Protein AF-A0A7Y4SZI8-F1 (afdb_monomer_lite)

Secondary structure (DSSP, 8-state):
-PPP----SSS----GGGT--HHHHHHHPPPPPSSHHHHHHHSEEEEEEEE-TTSPEEEEEEEEE--HHHHHHHHHHHHHHHHHHHHHHHHHT-S-------HHHHHHHHHHHHHHHHHHHHHHHHHHHHHHS-TT--PPPTTS-HHHHHHHHHHHHHHHHHHHHHHHHHHHHHHHHHHHHHHHHHHHTTS--HHHHHHHHHHHHHHHHHHHHHHHHHHHHHHHHHHHHHHHHHTT------

pLDDT: mean 87.02, std 16.38, range [31.78, 98.25]

Sequence (242 aa):
MKNINIISALLFSASLHGQFNVVRLLEQVPPIPETFGTAYVNSKLVTSSETMDDGRIFKRVKSWEPSLDIKKFDDQLEKYNEKIDAKAEQNSFSLHYVPDNSPENKAYLKLMIKTADSLKNIWSVYTKRLLQVCPDFMPLSEEYGCDEIKASGLRLNGYAMEKNKILEGARKELKPLFDLVQRYFNKLYLIEDPMTNNQVLNEIGVPLQILREWYSEVSIVNSHMVETGISLNNAFCMMNEK

Structure (mmCIF, N/CA/C/O backbone):
data_AF-A0A7Y4SZI8-F1
#
_entry.id   AF-A0A7Y4SZI8-F1
#
loop_
_atom_site.group_PDB
_atom_site.id
_atom_site.type_symbol
_atom_site.label_atom_id
_atom_site.label_alt_id
_atom_site.label_comp_id
_atom_site.label_asym_id
_atom_site.label_entity_id
_atom_site.label_seq_id
_atom_site.pdbx_PDB_ins_code
_atom_site.Cartn_x
_atom_site.Cartn_y
_atom_site.Cartn_z
_atom_site.occupancy
_atom_site.B_iso_or_equiv
_atom_site.auth_seq_id
_atom_site.auth_comp_id
_atom_site.auth_asym_id
_atom_site.auth_atom_id
_atom_site.pdbx_PDB_model_num
ATOM 1 N N . MET A 1 1 ? -52.171 21.993 -2.405 1.00 36.62 1 MET A N 1
ATOM 2 C CA . MET A 1 1 ? -51.386 21.464 -1.269 1.00 36.62 1 MET A CA 1
ATOM 3 C C . MET A 1 1 ? -50.454 20.390 -1.806 1.00 36.62 1 MET A C 1
ATOM 5 O O . MET A 1 1 ? -50.937 19.356 -2.242 1.00 36.62 1 MET A O 1
ATOM 9 N N . LYS A 1 2 ? -49.153 20.688 -1.921 1.00 33.03 2 LYS A N 1
ATOM 10 C CA . LYS A 1 2 ? -48.145 19.745 -2.427 1.00 33.03 2 LYS A CA 1
ATOM 11 C C . LYS A 1 2 ? -47.650 18.894 -1.260 1.00 33.03 2 LYS A C 1
ATOM 13 O O . LYS A 1 2 ? -47.159 19.445 -0.279 1.00 33.03 2 LYS A O 1
ATOM 18 N N . ASN A 1 3 ? -47.823 17.581 -1.385 1.00 35.53 3 ASN A N 1
ATOM 19 C CA . ASN A 1 3 ? -47.305 16.596 -0.447 1.00 35.53 3 ASN A CA 1
ATOM 20 C C . ASN A 1 3 ? -45.778 16.618 -0.451 1.00 35.53 3 ASN A C 1
ATOM 22 O O . ASN A 1 3 ? -45.132 16.679 -1.497 1.00 35.53 3 ASN A O 1
ATOM 26 N N . ILE A 1 4 ? -45.242 16.604 0.759 1.00 41.22 4 ILE A N 1
ATOM 27 C CA . ILE A 1 4 ? -43.828 16.627 1.083 1.00 41.22 4 ILE A CA 1
ATOM 28 C C . ILE A 1 4 ? -43.265 15.226 0.806 1.00 41.22 4 ILE A C 1
ATOM 30 O O . ILE A 1 4 ? -43.661 14.256 1.447 1.00 41.22 4 ILE A O 1
ATOM 34 N N . ASN A 1 5 ? -42.341 15.124 -0.150 1.00 37.22 5 ASN A N 1
ATOM 35 C CA . ASN A 1 5 ? -41.527 13.929 -0.363 1.00 37.22 5 ASN A CA 1
ATOM 36 C C . ASN A 1 5 ? -40.457 13.847 0.740 1.00 37.22 5 ASN A C 1
ATOM 38 O O . ASN A 1 5 ? -39.361 14.374 0.579 1.00 37.22 5 ASN A O 1
ATOM 42 N N . ILE A 1 6 ? -40.777 13.187 1.855 1.00 40.88 6 ILE A N 1
ATOM 43 C CA . ILE A 1 6 ? -39.791 12.647 2.808 1.00 40.88 6 ILE A CA 1
ATOM 44 C C . ILE A 1 6 ? -39.834 11.124 2.673 1.00 40.88 6 ILE A C 1
ATOM 46 O O . ILE A 1 6 ? -40.465 10.421 3.450 1.00 40.88 6 ILE A O 1
ATOM 50 N N . ILE A 1 7 ? -39.217 10.621 1.611 1.00 36.88 7 ILE A N 1
ATOM 51 C CA . ILE A 1 7 ? -38.845 9.215 1.410 1.00 36.88 7 ILE A CA 1
ATOM 52 C C . ILE A 1 7 ? -37.585 9.351 0.541 1.00 36.88 7 ILE A C 1
ATOM 54 O O . ILE A 1 7 ? -37.682 9.802 -0.590 1.00 36.88 7 ILE A O 1
ATOM 58 N N . SER A 1 8 ? -36.350 9.187 1.004 1.00 34.03 8 SER A N 1
ATOM 59 C CA . SER A 1 8 ? -35.795 7.960 1.555 1.00 34.03 8 SER A CA 1
ATOM 60 C C . SER A 1 8 ? -34.361 8.252 2.038 1.00 34.03 8 SER A C 1
ATOM 62 O O . SER A 1 8 ? -33.411 8.145 1.270 1.00 34.03 8 SER A O 1
ATOM 64 N N . ALA A 1 9 ? -34.182 8.657 3.297 1.00 34.19 9 ALA A N 1
ATOM 65 C CA . ALA A 1 9 ? -32.861 8.694 3.950 1.00 34.19 9 ALA A CA 1
ATOM 66 C C . ALA A 1 9 ? -32.602 7.421 4.789 1.00 34.19 9 ALA A C 1
ATOM 68 O O . ALA A 1 9 ? -31.681 7.368 5.592 1.00 34.19 9 ALA A O 1
ATOM 69 N N . LEU A 1 10 ? -33.438 6.389 4.620 1.00 33.78 10 LEU A N 1
ATOM 70 C CA . LEU A 1 10 ? -33.562 5.251 5.540 1.00 33.78 10 LEU A CA 1
ATOM 71 C C . LEU A 1 10 ? -33.106 3.902 4.955 1.00 33.78 10 LEU A C 1
ATOM 73 O O . LEU A 1 10 ? -33.391 2.867 5.546 1.00 33.78 10 LEU A O 1
ATOM 77 N N . LEU A 1 11 ? -32.402 3.874 3.815 1.00 32.56 11 LEU A N 1
ATOM 78 C CA . LEU A 1 11 ? -32.097 2.614 3.111 1.00 32.56 11 LEU A CA 1
ATOM 79 C C . LEU A 1 11 ? -30.622 2.339 2.779 1.00 32.56 11 LEU A C 1
ATOM 81 O O . LEU A 1 11 ? -30.353 1.506 1.923 1.00 32.56 11 LEU A O 1
ATOM 85 N N . PHE A 1 12 ? -29.657 2.940 3.481 1.00 38.00 12 PHE A N 1
ATOM 86 C CA . PHE A 1 12 ? -28.251 2.513 3.374 1.00 38.00 12 PHE A CA 1
ATOM 87 C C . PHE A 1 12 ? -27.494 2.562 4.710 1.00 38.00 12 PHE A C 1
ATOM 89 O O . PHE A 1 12 ? -26.347 2.983 4.782 1.00 38.00 12 PHE A O 1
ATOM 96 N N . SER A 1 13 ? -28.078 2.029 5.784 1.00 37.19 13 SER A N 1
ATOM 97 C CA . SER A 1 13 ? -27.269 1.437 6.858 1.00 37.19 13 SER A CA 1
ATOM 98 C C . SER A 1 13 ? -26.843 0.026 6.434 1.00 37.19 13 SER A C 1
ATOM 100 O O . SER A 1 13 ? -27.176 -0.968 7.075 1.00 37.19 13 SER A O 1
ATOM 102 N N . ALA A 1 14 ? -26.122 -0.084 5.310 1.00 42.47 14 ALA A N 1
ATOM 103 C CA . ALA A 1 14 ? -25.385 -1.306 5.020 1.00 42.47 14 ALA A CA 1
ATOM 104 C C . ALA A 1 14 ? -24.438 -1.509 6.205 1.00 42.47 14 ALA A C 1
ATOM 106 O O . ALA A 1 14 ? -23.530 -0.706 6.421 1.00 42.47 14 ALA A O 1
ATOM 107 N N . SER A 1 15 ? -24.718 -2.512 7.035 1.00 46.62 15 SER A N 1
ATOM 108 C CA . SER A 1 15 ? -23.938 -2.759 8.236 1.00 46.62 15 SER A CA 1
ATOM 109 C C . SER A 1 15 ? -22.473 -2.929 7.831 1.00 46.62 15 SER A C 1
ATOM 111 O O . SER A 1 15 ? -22.115 -3.834 7.073 1.00 46.62 15 SER A O 1
ATOM 113 N N . LEU A 1 16 ? -21.608 -2.035 8.327 1.00 51.72 16 LEU A N 1
ATOM 114 C CA . LEU A 1 16 ? -20.157 -2.092 8.097 1.00 51.72 16 LEU A CA 1
ATOM 115 C C . LEU A 1 16 ? -19.598 -3.490 8.419 1.00 51.72 16 LEU A C 1
ATOM 117 O O . LEU A 1 16 ? -18.663 -3.955 7.776 1.00 51.72 16 LEU A O 1
ATOM 121 N N . HIS A 1 17 ? -20.245 -4.183 9.358 1.00 46.53 17 HIS A N 1
ATOM 122 C CA . HIS A 1 17 ? -19.948 -5.532 9.827 1.00 46.53 17 HIS A CA 1
ATOM 123 C C . HIS A 1 17 ? -19.834 -6.590 8.709 1.00 46.53 17 HIS A C 1
ATOM 125 O O . HIS A 1 17 ? -19.051 -7.525 8.836 1.00 46.53 17 HIS A O 1
ATOM 131 N N . GLY A 1 18 ? -20.577 -6.454 7.601 1.00 49.56 18 GLY A N 1
ATOM 132 C CA . GLY A 1 18 ? -20.496 -7.383 6.463 1.00 49.56 18 GLY A CA 1
ATOM 133 C C . GLY A 1 18 ? -19.484 -6.988 5.380 1.00 49.56 18 GLY A C 1
ATOM 134 O O . GLY A 1 18 ? -19.185 -7.790 4.498 1.00 49.56 18 GLY A O 1
ATOM 135 N N . GLN A 1 19 ? -18.973 -5.753 5.415 1.00 60.81 19 GLN A N 1
ATOM 136 C CA . GLN A 1 19 ? -18.187 -5.163 4.322 1.00 60.81 19 GLN A CA 1
ATOM 137 C C . GLN A 1 19 ? -16.780 -4.719 4.727 1.00 60.81 19 GLN A C 1
ATOM 139 O O . GLN A 1 19 ? -16.002 -4.342 3.854 1.00 60.81 19 GLN A O 1
ATOM 144 N N . PHE A 1 20 ? -16.459 -4.742 6.019 1.00 76.81 20 PHE A N 1
ATOM 145 C CA . PHE A 1 20 ? -15.195 -4.258 6.550 1.00 76.81 20 PHE A CA 1
ATOM 146 C C . PHE A 1 20 ? -14.356 -5.431 7.062 1.00 76.81 20 PHE A C 1
ATOM 148 O O . PHE A 1 20 ? -14.611 -5.979 8.132 1.00 76.81 20 PHE A O 1
ATOM 155 N N . ASN A 1 21 ? -13.368 -5.841 6.267 1.00 89.75 21 ASN A N 1
ATOM 156 C CA . ASN A 1 21 ? -12.446 -6.922 6.612 1.00 89.75 21 ASN A CA 1
ATOM 157 C C . ASN A 1 21 ? -10.994 -6.513 6.316 1.00 89.75 21 ASN A C 1
ATOM 159 O O . ASN A 1 21 ? -10.555 -6.594 5.167 1.00 89.75 21 ASN A O 1
ATOM 163 N N . VAL A 1 22 ? -10.261 -6.066 7.342 1.00 92.94 22 VAL A N 1
ATOM 164 C CA . VAL A 1 22 ? -8.853 -5.632 7.202 1.00 92.94 22 VAL A CA 1
ATOM 165 C C . VAL A 1 22 ? -7.894 -6.798 7.006 1.00 92.94 22 VAL A C 1
ATOM 167 O O . VAL A 1 22 ? -6.843 -6.627 6.399 1.00 92.94 22 VAL A O 1
ATOM 170 N N . VAL A 1 23 ? -8.265 -7.996 7.462 1.00 94.19 23 VAL A N 1
ATOM 171 C CA . VAL A 1 23 ? -7.480 -9.220 7.251 1.00 94.19 23 VAL A CA 1
ATOM 172 C C . VAL A 1 23 ? -7.471 -9.569 5.768 1.00 94.19 23 VAL A C 1
ATOM 174 O O . VAL A 1 23 ? -6.418 -9.807 5.186 1.00 94.19 23 VAL A O 1
ATOM 177 N N . ARG A 1 24 ? -8.646 -9.525 5.133 1.00 92.69 24 ARG A N 1
ATOM 178 C CA . ARG A 1 24 ? -8.776 -9.735 3.691 1.00 92.69 24 ARG A CA 1
ATOM 179 C C . ARG A 1 24 ? -8.021 -8.668 2.902 1.00 92.69 24 ARG A C 1
ATOM 181 O O . ARG A 1 24 ? -7.376 -9.013 1.920 1.00 92.69 24 ARG A O 1
ATOM 188 N N . LEU A 1 25 ? -8.071 -7.402 3.330 1.00 93.31 25 LEU A N 1
ATOM 189 C CA . LEU A 1 25 ? -7.273 -6.353 2.691 1.00 93.31 25 LEU A CA 1
ATOM 190 C C . LEU A 1 25 ? -5.776 -6.653 2.791 1.00 93.31 25 LEU A C 1
ATOM 192 O O . LEU A 1 25 ? -5.098 -6.585 1.775 1.00 93.31 25 LEU A O 1
ATOM 196 N N . LEU A 1 26 ? -5.272 -7.064 3.961 1.00 95.69 26 LEU A N 1
ATOM 197 C CA . LEU A 1 26 ? -3.870 -7.465 4.131 1.00 95.69 26 LEU A CA 1
ATOM 198 C C . LEU A 1 26 ? -3.459 -8.590 3.166 1.00 95.69 26 LEU A C 1
ATOM 200 O O . LEU A 1 26 ? -2.363 -8.564 2.610 1.00 95.69 26 LEU A O 1
ATOM 204 N N . GLU A 1 27 ? -4.335 -9.568 2.939 1.00 92.62 27 GLU A N 1
ATOM 205 C CA . GLU A 1 27 ? -4.090 -10.657 1.985 1.00 92.62 27 GLU A CA 1
ATOM 206 C C . GLU A 1 27 ? -4.078 -10.180 0.526 1.00 92.62 27 GLU A C 1
ATOM 208 O O . GLU A 1 27 ? -3.356 -10.745 -0.297 1.00 92.62 27 GLU A O 1
ATOM 213 N N . GLN A 1 28 ? -4.850 -9.136 0.221 1.00 93.44 28 GLN A N 1
ATOM 214 C CA . GLN A 1 28 ? -5.015 -8.562 -1.114 1.00 93.44 28 GLN A CA 1
ATOM 215 C C . GLN A 1 28 ? -4.000 -7.466 -1.452 1.00 93.44 28 GLN A C 1
ATOM 217 O O . GLN A 1 28 ? -3.966 -7.049 -2.609 1.00 93.44 28 GLN A O 1
ATOM 222 N N . VAL A 1 29 ? -3.171 -7.019 -0.497 1.00 93.12 29 VAL A N 1
ATOM 223 C CA . VAL A 1 29 ? -2.103 -6.047 -0.780 1.00 93.12 29 VAL A CA 1
ATOM 224 C C . VAL A 1 29 ? -1.217 -6.608 -1.899 1.00 93.12 29 VAL A C 1
ATOM 226 O O . VAL A 1 29 ? -0.647 -7.698 -1.718 1.00 93.12 29 VAL A O 1
ATOM 229 N N . PRO A 1 30 ? -1.085 -5.907 -3.038 1.00 94.38 30 PRO A N 1
ATOM 230 C CA . PRO A 1 30 ? -0.286 -6.388 -4.153 1.00 94.38 30 PRO A CA 1
ATOM 231 C C . PRO A 1 30 ? 1.206 -6.391 -3.787 1.00 94.38 30 PRO A C 1
ATOM 233 O O . PRO A 1 30 ? 1.665 -5.511 -3.053 1.00 94.38 30 PRO A O 1
ATOM 236 N N . PRO A 1 31 ? 1.986 -7.366 -4.281 1.00 94.81 31 PRO A N 1
ATOM 237 C CA . PRO A 1 31 ? 3.436 -7.314 -4.167 1.00 94.81 31 PRO A CA 1
ATOM 238 C C . PRO A 1 31 ? 4.006 -6.230 -5.089 1.00 94.81 31 PRO A C 1
ATOM 240 O O . PRO A 1 31 ? 3.389 -5.837 -6.082 1.00 94.81 31 PRO A O 1
ATOM 243 N N . ILE A 1 32 ? 5.229 -5.794 -4.796 1.00 95.62 32 ILE A N 1
ATOM 244 C CA . ILE A 1 32 ? 6.010 -4.986 -5.734 1.00 95.62 32 ILE A CA 1
ATOM 245 C C . ILE A 1 32 ? 6.341 -5.870 -6.950 1.00 95.62 32 ILE A C 1
ATOM 247 O O . ILE A 1 32 ? 6.723 -7.027 -6.748 1.00 95.62 32 ILE A O 1
ATOM 251 N N . PRO A 1 33 ? 6.225 -5.384 -8.199 1.00 94.75 33 PRO A N 1
ATOM 252 C CA . PRO A 1 33 ? 6.665 -6.150 -9.362 1.00 94.75 33 PRO A CA 1
ATOM 253 C C . PRO A 1 33 ? 8.131 -6.585 -9.232 1.00 94.75 33 PRO A C 1
ATOM 255 O O . PRO A 1 33 ? 8.977 -5.821 -8.780 1.00 94.75 33 PRO A O 1
ATOM 258 N N . GLU A 1 34 ? 8.453 -7.814 -9.640 1.00 91.81 34 GLU A N 1
ATOM 259 C CA . GLU A 1 34 ? 9.821 -8.345 -9.509 1.00 91.81 34 GLU A CA 1
ATOM 260 C C . GLU A 1 34 ? 10.812 -7.689 -10.477 1.00 91.81 34 GLU A C 1
ATOM 262 O O . GLU A 1 34 ? 12.014 -7.650 -10.212 1.00 91.81 34 GLU A O 1
ATOM 267 N N . THR A 1 35 ? 10.316 -7.177 -11.610 1.00 94.88 35 THR A N 1
ATOM 268 C CA . THR A 1 35 ? 11.153 -6.516 -12.610 1.00 94.88 35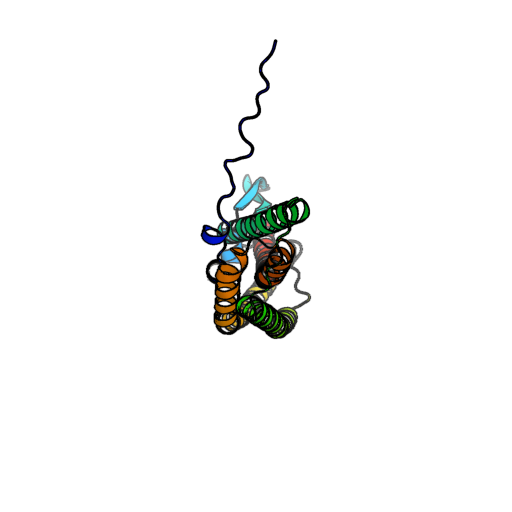 THR A CA 1
ATOM 269 C C . THR A 1 35 ? 10.514 -5.252 -13.170 1.00 94.88 35 THR A C 1
ATOM 271 O O . THR A 1 35 ? 9.290 -5.177 -13.320 1.00 94.88 35 THR A O 1
ATOM 274 N N . PHE A 1 36 ? 11.350 -4.293 -13.579 1.00 93.44 36 PHE A N 1
ATOM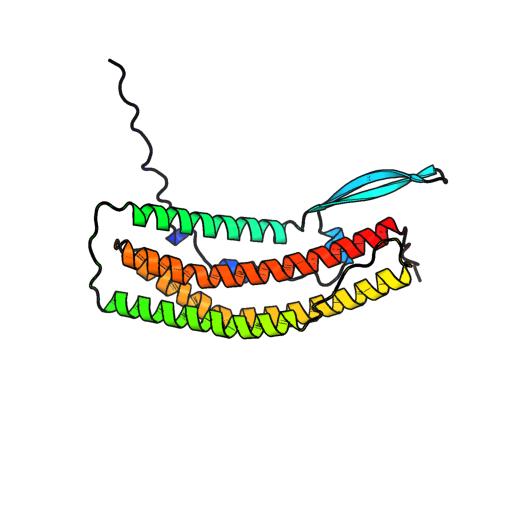 275 C CA . PHE A 1 36 ? 10.898 -3.107 -14.312 1.00 93.44 36 PHE A CA 1
ATOM 276 C C . PHE A 1 36 ? 10.166 -3.456 -15.617 1.00 93.44 36 PHE A C 1
ATOM 278 O O . PHE A 1 36 ? 9.219 -2.772 -15.990 1.00 93.44 36 PHE A O 1
ATOM 285 N N . GLY A 1 37 ? 10.545 -4.555 -16.282 1.00 93.25 37 GLY A N 1
ATOM 286 C CA . GLY A 1 37 ? 9.851 -5.048 -17.474 1.00 93.25 37 GLY A CA 1
ATOM 287 C C . GLY A 1 37 ? 8.430 -5.517 -17.158 1.00 93.25 37 GLY A C 1
ATOM 288 O O . GLY A 1 37 ? 7.486 -5.135 -17.846 1.00 93.25 37 GLY A O 1
ATOM 289 N N . THR A 1 38 ? 8.261 -6.278 -16.074 1.00 94.00 38 THR A N 1
ATOM 290 C CA . THR A 1 38 ? 6.943 -6.711 -15.587 1.00 94.00 38 THR A CA 1
ATOM 291 C C . THR A 1 38 ? 6.068 -5.515 -15.218 1.00 94.00 38 THR A C 1
ATOM 293 O O . THR A 1 38 ? 4.904 -5.468 -15.609 1.00 94.00 38 THR A O 1
ATOM 296 N N . ALA A 1 39 ? 6.620 -4.532 -14.499 1.00 94.62 39 ALA A N 1
ATOM 297 C CA . ALA A 1 39 ? 5.897 -3.316 -14.132 1.00 94.62 39 ALA A CA 1
ATOM 298 C C . ALA A 1 39 ? 5.439 -2.535 -15.373 1.00 94.62 39 ALA A C 1
ATOM 300 O O . ALA A 1 39 ? 4.265 -2.188 -15.488 1.00 94.62 39 ALA A O 1
ATOM 301 N N . TYR A 1 40 ? 6.348 -2.325 -16.331 1.00 94.50 40 TYR A N 1
ATOM 302 C CA . TYR A 1 40 ? 6.073 -1.615 -17.577 1.00 94.50 40 TYR A CA 1
ATOM 303 C C . TYR A 1 40 ? 4.957 -2.288 -18.387 1.00 94.50 40 TYR A C 1
ATOM 305 O O . TYR A 1 40 ? 3.992 -1.626 -18.764 1.00 94.50 40 TYR A O 1
ATOM 313 N N . VAL A 1 41 ? 5.035 -3.607 -18.596 1.00 92.69 41 VAL A N 1
ATOM 314 C CA . VAL A 1 41 ? 4.045 -4.368 -19.384 1.00 92.69 41 VAL A CA 1
ATOM 315 C C . VAL A 1 41 ? 2.673 -4.411 -18.711 1.00 92.69 41 VAL A C 1
ATOM 317 O O . VAL A 1 41 ? 1.653 -4.368 -19.396 1.00 92.69 41 VAL A O 1
ATOM 320 N N . ASN A 1 42 ? 2.633 -4.485 -17.380 1.00 93.75 42 ASN A N 1
ATOM 321 C CA . ASN A 1 42 ? 1.378 -4.542 -16.628 1.00 93.75 42 ASN A CA 1
ATOM 322 C C . ASN A 1 42 ? 0.732 -3.166 -16.422 1.00 93.75 42 ASN A C 1
ATOM 324 O O . ASN A 1 42 ? -0.424 -3.091 -15.996 1.00 93.75 42 ASN A O 1
ATOM 328 N N . SER A 1 43 ? 1.468 -2.087 -16.681 1.00 94.44 43 SER A N 1
ATOM 329 C CA . SER A 1 43 ? 0.940 -0.728 -16.628 1.00 94.44 43 SER A CA 1
ATOM 330 C C . SER A 1 43 ? 0.107 -0.410 -17.870 1.00 94.44 43 SER A C 1
ATOM 332 O O . SER A 1 43 ? 0.325 -0.936 -18.964 1.00 94.44 43 SER A O 1
ATOM 334 N N . LYS A 1 44 ? -0.872 0.480 -17.718 1.00 94.88 44 LYS A N 1
ATOM 335 C CA . LYS A 1 44 ? -1.642 0.981 -18.858 1.00 94.88 44 LYS A CA 1
ATOM 336 C C . LYS A 1 44 ? -0.919 2.195 -19.432 1.00 94.88 44 LYS A C 1
ATOM 338 O O . LYS A 1 44 ? -0.986 3.280 -18.862 1.00 94.88 44 LYS A O 1
ATOM 343 N N . LEU A 1 45 ? -0.252 2.012 -20.567 1.00 93.56 45 LEU A N 1
ATOM 344 C CA . LEU A 1 45 ? 0.528 3.058 -21.230 1.00 93.56 45 LEU A CA 1
ATOM 345 C C . LEU A 1 45 ? -0.329 3.883 -22.197 1.00 93.56 45 LEU A C 1
ATOM 347 O O . LEU A 1 45 ? -1.009 3.339 -23.070 1.00 93.56 45 LEU A O 1
ATOM 351 N N . VAL A 1 46 ? -0.245 5.208 -22.093 1.00 93.69 46 VAL A N 1
ATOM 352 C CA . VAL A 1 46 ? -0.798 6.148 -23.075 1.00 93.69 46 VAL A CA 1
ATOM 353 C C . VAL A 1 46 ? 0.330 6.574 -24.006 1.00 93.69 46 VAL A C 1
ATOM 355 O O . VAL A 1 46 ? 1.340 7.124 -23.566 1.00 93.69 46 VAL A O 1
ATOM 358 N N . THR A 1 47 ? 0.169 6.312 -25.303 1.00 92.44 47 THR A N 1
ATOM 359 C CA . THR A 1 47 ? 1.222 6.535 -26.305 1.00 92.44 47 THR A CA 1
ATOM 360 C C . THR A 1 47 ? 0.788 7.504 -27.397 1.00 92.44 47 THR A C 1
ATOM 362 O O . THR A 1 47 ? -0.389 7.586 -27.746 1.00 92.44 47 THR A O 1
ATOM 365 N N . SER A 1 48 ? 1.757 8.221 -27.962 1.00 92.25 48 SER A N 1
ATOM 366 C CA . SER A 1 48 ? 1.601 9.022 -29.177 1.00 92.25 48 SER A CA 1
ATOM 367 C C . SER A 1 48 ? 2.507 8.478 -30.275 1.00 92.25 48 SER A C 1
ATOM 369 O O . SER A 1 48 ? 3.647 8.103 -29.996 1.00 92.25 48 SER A O 1
ATOM 371 N N . SER A 1 49 ? 2.020 8.469 -31.514 1.00 91.94 49 SER A N 1
ATOM 372 C CA . SER A 1 49 ? 2.828 8.056 -32.665 1.00 91.94 49 SER A CA 1
ATOM 373 C C . SER A 1 49 ? 3.744 9.191 -33.120 1.00 91.94 49 SER A C 1
ATOM 375 O O . SER A 1 49 ? 3.310 10.337 -33.209 1.00 91.94 49 SER A O 1
ATOM 377 N N . GLU A 1 50 ? 4.991 8.854 -33.417 1.00 88.69 50 GLU A N 1
ATOM 378 C CA . GLU A 1 50 ? 6.028 9.734 -33.947 1.00 88.69 50 GLU A CA 1
ATOM 379 C C . GLU A 1 50 ? 6.653 9.042 -35.165 1.00 88.69 50 GLU A C 1
ATOM 381 O O . GLU A 1 50 ? 6.959 7.851 -35.104 1.00 88.69 50 GLU A O 1
ATOM 386 N N . THR A 1 51 ? 6.790 9.749 -36.287 1.00 89.00 51 THR A N 1
ATOM 387 C CA . THR A 1 51 ? 7.445 9.204 -37.484 1.00 89.00 51 THR A CA 1
ATOM 388 C C . THR A 1 51 ? 8.931 9.512 -37.400 1.00 89.00 51 THR A C 1
ATOM 390 O O . THR A 1 51 ? 9.311 10.679 -37.353 1.00 89.00 51 THR A O 1
ATOM 393 N N . MET A 1 52 ? 9.750 8.468 -37.373 1.00 85.06 52 MET A N 1
ATOM 394 C CA . MET A 1 52 ? 11.206 8.563 -37.354 1.00 85.06 52 MET A CA 1
ATOM 395 C C . MET A 1 52 ? 11.744 8.957 -38.736 1.00 85.06 52 MET A C 1
ATOM 397 O O . MET A 1 52 ? 11.073 8.758 -39.751 1.00 85.06 52 MET A O 1
ATOM 401 N N . ASP A 1 53 ? 12.987 9.438 -38.787 1.00 85.25 53 ASP A N 1
ATOM 402 C CA . ASP A 1 53 ? 13.655 9.860 -40.031 1.00 85.25 53 ASP A CA 1
ATOM 403 C C . ASP A 1 53 ? 13.763 8.741 -41.086 1.00 85.25 53 ASP A C 1
ATOM 405 O O . ASP A 1 53 ? 13.844 9.007 -42.283 1.00 85.25 53 ASP A O 1
ATOM 409 N N . ASP A 1 54 ? 13.724 7.476 -40.658 1.00 85.50 54 ASP A N 1
ATOM 410 C CA . ASP A 1 54 ? 13.740 6.289 -41.522 1.00 85.50 54 ASP A CA 1
ATOM 411 C C . ASP A 1 54 ? 12.340 5.810 -41.959 1.00 85.50 54 ASP A C 1
ATOM 413 O O . ASP A 1 54 ? 12.194 4.745 -42.563 1.00 85.50 54 ASP A O 1
ATOM 417 N N . GLY A 1 55 ? 11.298 6.588 -41.653 1.00 85.12 55 GLY A N 1
ATOM 418 C CA . GLY A 1 55 ? 9.908 6.300 -41.992 1.00 85.12 55 GLY A CA 1
ATOM 419 C C . GLY A 1 55 ? 9.204 5.319 -41.050 1.00 85.12 55 GLY A C 1
ATOM 420 O O . GLY A 1 55 ? 8.017 5.045 -41.248 1.00 85.12 55 GLY A O 1
ATOM 421 N N . ARG A 1 56 ? 9.875 4.789 -40.015 1.00 86.44 56 ARG A N 1
ATOM 422 C CA . ARG A 1 56 ? 9.226 3.927 -39.013 1.00 86.44 56 ARG A CA 1
ATOM 423 C C . ARG A 1 56 ? 8.340 4.744 -38.077 1.00 86.44 56 ARG A C 1
ATOM 425 O O . ARG A 1 56 ? 8.681 5.853 -37.678 1.00 86.44 56 ARG A O 1
ATOM 432 N N . ILE A 1 57 ? 7.211 4.162 -37.673 1.00 86.88 57 ILE A N 1
ATOM 433 C CA . ILE A 1 57 ? 6.333 4.748 -36.654 1.00 86.88 57 ILE A CA 1
ATOM 434 C C . ILE A 1 57 ? 6.780 4.248 -35.282 1.00 86.88 57 ILE A C 1
ATOM 436 O O . ILE A 1 57 ? 6.682 3.057 -34.981 1.00 86.88 57 ILE A O 1
ATOM 440 N N . PHE A 1 58 ? 7.227 5.166 -34.436 1.00 88.62 58 PHE A N 1
ATOM 441 C CA . PHE A 1 58 ? 7.554 4.923 -33.042 1.00 88.62 58 PHE A CA 1
ATOM 442 C C . PHE A 1 58 ? 6.397 5.337 -32.128 1.00 88.62 58 PHE A C 1
ATOM 444 O O . PHE A 1 58 ? 5.740 6.354 -32.348 1.00 88.62 58 PHE A O 1
ATOM 451 N N . LYS A 1 59 ? 6.137 4.551 -31.079 1.00 89.56 59 LYS A N 1
ATOM 452 C CA . LYS A 1 59 ? 5.144 4.882 -30.050 1.00 89.56 59 LYS A CA 1
ATOM 453 C C . LYS A 1 59 ? 5.854 5.397 -28.807 1.00 89.56 59 LYS A C 1
ATOM 455 O O . LYS A 1 59 ? 6.320 4.617 -27.978 1.00 89.56 59 LYS A O 1
ATOM 460 N N . ARG A 1 60 ? 5.888 6.719 -28.660 1.00 88.62 60 ARG A N 1
ATOM 461 C CA . ARG A 1 60 ? 6.423 7.369 -27.463 1.00 88.62 60 ARG A CA 1
ATOM 462 C C . ARG A 1 60 ? 5.394 7.315 -26.342 1.00 88.62 60 ARG A C 1
ATOM 464 O O . ARG A 1 60 ? 4.235 7.679 -26.554 1.00 88.62 60 ARG A O 1
ATOM 471 N N . VAL A 1 61 ? 5.810 6.893 -25.152 1.00 91.88 61 VAL A N 1
ATOM 472 C CA . VAL A 1 61 ? 4.946 6.927 -23.965 1.00 91.88 61 VAL A CA 1
ATOM 473 C C . VAL A 1 61 ? 4.828 8.370 -23.473 1.00 91.88 61 VAL A C 1
ATOM 475 O O . VAL A 1 61 ? 5.830 9.072 -23.358 1.00 91.88 61 VAL A O 1
ATOM 478 N N . LYS A 1 62 ? 3.597 8.825 -23.220 1.00 90.56 62 LYS A N 1
ATOM 479 C CA . LYS A 1 62 ? 3.284 10.179 -22.726 1.00 90.56 62 LYS A CA 1
ATOM 480 C C . LYS A 1 62 ? 2.840 10.185 -21.273 1.00 90.56 62 LYS A C 1
ATOM 482 O O . LYS A 1 62 ? 3.154 11.116 -20.543 1.00 90.56 62 LYS A O 1
ATOM 487 N N . SER A 1 63 ? 2.114 9.155 -20.867 1.00 92.81 63 SER A N 1
ATOM 488 C CA . SER A 1 63 ? 1.713 8.928 -19.485 1.00 92.81 63 SER A CA 1
ATOM 489 C C . SER A 1 63 ? 1.405 7.450 -19.278 1.00 92.81 63 SER A C 1
ATOM 491 O O . SER A 1 63 ? 1.352 6.668 -20.234 1.00 92.81 63 SER A O 1
ATOM 493 N N . TRP A 1 64 ? 1.215 7.061 -18.025 1.00 95.25 64 TRP A N 1
ATOM 494 C CA . TRP A 1 64 ? 0.867 5.700 -17.652 1.00 95.25 64 TRP A CA 1
ATOM 495 C C . TRP A 1 64 ? -0.076 5.705 -16.446 1.00 95.25 64 TRP A C 1
ATOM 497 O O . TRP A 1 64 ? -0.130 6.672 -15.688 1.00 95.25 64 TRP A O 1
ATOM 507 N N . GLU A 1 65 ? -0.835 4.625 -16.286 1.00 93.12 65 GLU A N 1
ATOM 508 C CA . GLU A 1 65 ? -1.579 4.319 -15.062 1.00 93.12 65 GLU A CA 1
ATOM 509 C C . GLU A 1 65 ? -1.032 3.017 -14.452 1.00 93.12 65 GLU A C 1
ATOM 511 O O . GLU A 1 65 ? -0.614 2.124 -15.207 1.00 93.12 65 GLU A O 1
ATOM 516 N N . PRO A 1 66 ? -1.036 2.876 -13.111 1.00 91.19 66 PRO A N 1
ATOM 517 C CA . PRO A 1 66 ? -0.584 1.659 -12.447 1.00 91.19 66 PRO A CA 1
ATOM 518 C C . PRO A 1 66 ? -1.381 0.434 -12.892 1.00 91.19 66 PRO A C 1
ATOM 520 O O . PRO A 1 66 ? -2.474 0.535 -13.459 1.00 91.19 66 PRO A O 1
ATOM 523 N N . SER A 1 67 ? -0.820 -0.745 -12.619 1.00 90.50 67 SER A N 1
ATOM 524 C CA . SER A 1 67 ? -1.492 -2.005 -12.919 1.00 90.50 67 SER A CA 1
ATOM 525 C C . SER A 1 67 ? -2.855 -2.079 -12.225 1.00 90.50 67 SER A C 1
ATOM 527 O O . SER A 1 67 ? -3.091 -1.469 -11.176 1.00 90.50 67 SER A O 1
ATOM 529 N N . LEU A 1 68 ? -3.767 -2.850 -12.819 1.00 89.94 68 LEU A N 1
ATOM 530 C CA . LEU A 1 68 ? -5.143 -2.959 -12.339 1.00 89.94 68 LEU A CA 1
ATOM 531 C C . LEU A 1 68 ? -5.221 -3.384 -10.866 1.00 89.94 68 LEU A C 1
ATOM 533 O O . LEU A 1 68 ? -6.112 -2.928 -10.158 1.00 89.94 68 LEU A O 1
ATOM 537 N N . ASP A 1 69 ? -4.307 -4.236 -10.408 1.00 92.00 69 ASP A N 1
ATOM 538 C CA . ASP A 1 69 ? -4.306 -4.737 -9.033 1.00 92.00 69 ASP A CA 1
ATOM 539 C C . ASP A 1 69 ? -3.863 -3.665 -8.030 1.00 92.00 69 ASP A C 1
ATOM 541 O O . ASP A 1 69 ? -4.500 -3.512 -6.990 1.00 92.00 69 ASP A O 1
ATOM 545 N N . ILE A 1 70 ? -2.846 -2.866 -8.376 1.00 93.62 70 ILE A N 1
ATOM 546 C CA . ILE A 1 70 ? -2.404 -1.713 -7.575 1.00 93.62 70 ILE A CA 1
ATOM 547 C C . ILE A 1 70 ? -3.536 -0.686 -7.476 1.00 93.62 70 ILE A C 1
ATOM 549 O O . ILE A 1 70 ? -3.895 -0.274 -6.375 1.00 93.62 70 ILE A O 1
ATOM 553 N N . LYS A 1 71 ? -4.167 -0.351 -8.608 1.00 93.25 71 LYS A N 1
ATOM 554 C CA . LYS A 1 71 ? -5.294 0.591 -8.655 1.00 93.25 71 LYS A CA 1
ATOM 555 C C . LYS A 1 71 ? -6.504 0.100 -7.855 1.00 93.25 71 LYS A C 1
ATOM 557 O O . LYS A 1 71 ? -7.062 0.837 -7.056 1.00 93.25 71 LYS A O 1
ATOM 562 N N . LYS A 1 72 ? -6.894 -1.168 -8.026 1.00 93.44 72 LYS A N 1
ATOM 563 C CA . LYS A 1 72 ? -8.015 -1.766 -7.280 1.00 93.44 72 LYS A CA 1
ATOM 564 C C . LYS A 1 72 ? -7.777 -1.767 -5.776 1.00 93.44 72 LYS A C 1
ATOM 566 O O . LYS A 1 72 ? -8.744 -1.656 -5.027 1.00 93.44 72 LYS A O 1
ATOM 571 N N . PHE A 1 73 ? -6.536 -1.975 -5.343 1.00 94.88 73 PHE A N 1
ATOM 572 C CA . PHE A 1 73 ? -6.203 -1.960 -3.927 1.00 94.88 73 PHE A CA 1
ATOM 573 C C . PHE A 1 73 ? -6.351 -0.553 -3.333 1.00 94.88 73 PHE A C 1
ATOM 575 O O . PHE A 1 73 ? -6.947 -0.409 -2.267 1.00 94.88 73 PHE A O 1
ATOM 582 N N . ASP A 1 74 ? -5.907 0.476 -4.057 1.00 94.12 74 ASP A N 1
ATOM 583 C CA . ASP A 1 74 ? -6.103 1.881 -3.677 1.00 94.12 74 ASP A CA 1
ATOM 584 C C . ASP A 1 74 ? -7.593 2.231 -3.546 1.00 94.12 74 ASP A C 1
ATOM 586 O O . ASP A 1 74 ? -8.056 2.631 -2.477 1.00 94.12 74 ASP A O 1
ATOM 590 N N . ASP A 1 75 ? -8.383 1.906 -4.578 1.00 93.44 75 ASP A N 1
ATOM 591 C CA . ASP A 1 75 ? -9.837 2.113 -4.586 1.00 93.44 75 ASP A CA 1
ATOM 592 C C . ASP A 1 75 ? -10.529 1.412 -3.396 1.00 93.44 75 ASP A C 1
ATOM 594 O O . ASP A 1 75 ? -11.572 1.852 -2.903 1.00 93.44 75 ASP A O 1
ATOM 598 N N . GLN A 1 76 ? -10.010 0.260 -2.955 1.00 92.75 76 GLN A N 1
ATOM 599 C CA . GLN A 1 76 ? -10.532 -0.455 -1.790 1.00 92.75 76 GLN A CA 1
ATOM 600 C C . GLN A 1 76 ? -10.175 0.249 -0.480 1.00 92.75 76 GLN A C 1
ATOM 602 O O . GLN A 1 76 ? -11.038 0.342 0.397 1.00 92.75 76 GLN A O 1
ATOM 607 N N . LEU A 1 77 ? -8.944 0.750 -0.344 1.00 93.31 77 LEU A N 1
ATOM 608 C CA . LEU A 1 77 ? -8.525 1.522 0.822 1.00 93.31 77 LEU A CA 1
ATOM 609 C C . LEU A 1 77 ? -9.334 2.813 0.952 1.00 93.31 77 LEU A C 1
ATOM 611 O O . LEU A 1 77 ? -9.807 3.113 2.049 1.00 93.31 77 LEU A O 1
ATOM 615 N N . GLU A 1 78 ? -9.537 3.559 -0.134 1.00 92.50 78 GLU A N 1
ATOM 616 C CA . GLU A 1 78 ? -10.365 4.773 -0.124 1.00 92.50 78 GLU A CA 1
ATOM 617 C C . GLU A 1 78 ? -11.789 4.470 0.344 1.00 92.50 78 GLU A C 1
ATOM 619 O O . GLU A 1 78 ? -12.243 5.047 1.332 1.00 92.50 78 GLU A O 1
ATOM 624 N N . LYS A 1 79 ? -12.442 3.458 -0.242 1.00 91.50 79 LYS A N 1
ATOM 625 C CA . LYS A 1 79 ? -13.797 3.037 0.162 1.00 91.50 79 LYS A CA 1
ATOM 626 C C . LYS A 1 79 ? -13.906 2.649 1.633 1.00 91.50 79 LYS A C 1
ATOM 628 O O . LYS A 1 79 ? -14.977 2.778 2.224 1.00 91.50 79 LYS A O 1
ATOM 633 N N . TYR A 1 80 ? -12.852 2.089 2.223 1.00 90.75 80 TYR A N 1
ATOM 634 C CA . TYR A 1 80 ? -12.853 1.743 3.645 1.00 90.75 80 TYR A CA 1
ATOM 635 C C . TYR A 1 80 ? -12.740 2.991 4.526 1.00 90.75 80 TYR A C 1
ATOM 637 O O . TYR A 1 80 ? -13.447 3.070 5.530 1.00 90.75 80 TYR A O 1
ATOM 645 N N . ASN A 1 81 ? -11.914 3.966 4.138 1.00 89.69 81 ASN A N 1
ATOM 646 C CA . ASN A 1 81 ? -11.786 5.232 4.863 1.00 89.69 81 ASN A CA 1
ATOM 647 C C . ASN A 1 81 ? -13.075 6.058 4.776 1.00 89.69 81 ASN A C 1
ATOM 649 O O . ASN A 1 81 ? -13.603 6.448 5.811 1.00 89.69 81 ASN A O 1
ATOM 653 N N . GLU A 1 82 ? -13.671 6.187 3.587 1.00 90.69 82 GLU A N 1
ATOM 654 C CA . GLU A 1 82 ? -14.961 6.871 3.399 1.00 90.69 82 GLU A CA 1
ATOM 655 C C . GLU A 1 82 ? -16.064 6.293 4.299 1.00 90.69 82 GLU A C 1
ATOM 657 O O . GLU A 1 82 ? -16.873 7.022 4.871 1.00 90.69 82 GLU A O 1
ATOM 662 N N . LYS A 1 83 ? -16.098 4.964 4.461 1.00 88.12 83 LYS A N 1
ATOM 663 C CA . LYS A 1 83 ? -17.060 4.290 5.346 1.00 88.12 83 LYS A CA 1
ATOM 664 C C . LYS A 1 83 ? -16.816 4.581 6.822 1.00 88.12 83 LYS A C 1
ATOM 666 O O . LYS A 1 83 ? -17.786 4.682 7.575 1.00 88.12 83 LYS A O 1
ATOM 671 N N . ILE A 1 84 ? -15.554 4.660 7.242 1.00 88.88 84 ILE A N 1
ATOM 672 C CA . ILE A 1 84 ? -15.200 5.037 8.615 1.00 88.88 84 ILE A CA 1
ATOM 673 C C . ILE A 1 84 ? -15.626 6.478 8.871 1.00 88.88 84 ILE A C 1
ATOM 675 O O . ILE A 1 84 ? -16.327 6.719 9.853 1.00 88.88 84 ILE A O 1
ATOM 679 N N . ASP A 1 85 ? -15.283 7.393 7.968 1.00 88.75 85 ASP A N 1
ATOM 680 C CA . ASP A 1 85 ? -15.587 8.818 8.096 1.00 88.75 85 ASP A CA 1
ATOM 681 C C . ASP A 1 85 ? -17.098 9.057 8.137 1.00 88.75 85 ASP A C 1
ATOM 683 O O . ASP A 1 85 ? -17.605 9.674 9.075 1.00 88.75 85 ASP A O 1
ATOM 687 N N . ALA A 1 86 ? -17.848 8.457 7.206 1.00 87.94 86 ALA A N 1
ATOM 688 C CA . ALA A 1 86 ? -19.306 8.545 7.186 1.00 87.94 86 ALA A CA 1
ATOM 689 C C . ALA A 1 86 ? -19.938 8.006 8.478 1.00 87.94 86 ALA A C 1
ATOM 691 O O . ALA A 1 86 ? -20.936 8.540 8.968 1.00 87.94 86 ALA A O 1
ATOM 692 N N . LYS A 1 87 ? -19.373 6.943 9.066 1.00 86.38 87 LYS A N 1
ATOM 693 C CA . LYS A 1 87 ? -19.887 6.402 10.326 1.00 86.38 87 LYS A CA 1
ATOM 694 C C . LYS A 1 87 ? -19.516 7.272 11.528 1.00 86.38 87 LYS A C 1
ATOM 696 O O . LYS A 1 87 ? -20.351 7.452 12.414 1.00 86.38 87 LYS A O 1
ATOM 701 N N . ALA A 1 88 ? -18.298 7.802 11.572 1.00 87.19 88 ALA A N 1
ATOM 702 C CA . ALA A 1 88 ? -17.866 8.724 12.617 1.00 87.19 88 ALA A CA 1
ATOM 703 C C . ALA A 1 88 ? -18.713 10.008 12.608 1.00 87.19 88 ALA A C 1
ATOM 705 O O . ALA A 1 88 ? -19.117 10.503 13.666 1.00 87.19 88 ALA A O 1
ATOM 706 N N . GLU A 1 89 ? -19.066 10.494 11.418 1.00 87.25 89 GLU A N 1
ATOM 707 C CA . GLU A 1 89 ? -19.996 11.604 11.231 1.00 87.25 89 GLU A CA 1
ATOM 708 C C . GLU A 1 89 ? -21.389 11.263 11.786 1.00 87.25 89 GLU A C 1
ATOM 710 O O . GLU A 1 89 ? -21.913 11.996 12.625 1.00 87.25 89 GLU A O 1
ATOM 715 N N . GLN A 1 90 ? -21.955 10.103 11.430 1.00 85.62 90 GLN A N 1
ATOM 716 C CA . GLN A 1 90 ? -23.244 9.644 11.973 1.00 85.62 90 GLN A CA 1
ATOM 717 C C . GLN A 1 90 ? -23.257 9.571 13.505 1.00 85.62 90 GLN A C 1
ATOM 719 O O . GLN A 1 90 ? -24.232 9.982 14.134 1.00 85.62 90 GLN A O 1
ATOM 724 N N . ASN A 1 91 ? -22.183 9.065 14.116 1.00 84.00 91 ASN A N 1
ATOM 725 C CA . ASN A 1 91 ? -22.064 9.000 15.573 1.00 84.00 91 ASN A CA 1
ATOM 726 C C . ASN A 1 91 ? -22.032 10.406 16.200 1.00 84.00 91 ASN A C 1
ATOM 728 O O . ASN A 1 91 ? -22.610 10.617 17.264 1.00 84.00 91 ASN A O 1
ATOM 732 N N . SER A 1 92 ? -21.398 11.372 15.530 1.00 78.94 92 SER A N 1
ATOM 733 C CA . SER A 1 92 ? -21.264 12.756 16.011 1.00 78.94 92 SER A CA 1
ATOM 734 C C . SER A 1 92 ? -22.594 13.518 16.041 1.00 78.94 92 SER A C 1
ATOM 736 O O . SER A 1 92 ? -22.755 14.436 16.842 1.00 78.94 92 SER A O 1
ATOM 738 N N . PHE A 1 93 ? -23.565 13.113 15.218 1.00 75.25 93 PHE A N 1
ATOM 739 C CA . PHE A 1 93 ? -24.912 13.691 15.176 1.00 75.25 93 PHE A CA 1
ATOM 740 C C . PHE A 1 93 ? -25.971 12.845 15.900 1.00 75.25 93 PHE A C 1
ATOM 742 O O . PHE A 1 93 ? -27.168 13.112 15.766 1.00 75.25 93 PHE A O 1
ATOM 749 N N . SER A 1 94 ? -25.569 11.828 16.672 1.00 73.88 94 SER A N 1
ATOM 750 C CA . SER A 1 94 ? -26.529 10.998 17.403 1.00 73.88 94 SER A CA 1
ATOM 751 C C . SER A 1 94 ? -27.229 11.799 18.506 1.00 73.88 94 SER A C 1
ATOM 753 O O . SER A 1 94 ? -26.616 12.207 19.491 1.00 73.88 94 SER A O 1
ATOM 755 N N . LEU A 1 95 ? -28.544 11.985 18.359 1.00 62.94 95 LEU A N 1
ATOM 756 C CA . LEU A 1 95 ? -29.411 12.640 19.350 1.00 62.94 95 LEU A CA 1
ATOM 757 C C . LEU A 1 95 ? -29.759 11.726 20.540 1.00 62.94 95 LEU A C 1
ATOM 759 O O . LEU A 1 95 ? -30.308 12.192 21.540 1.00 62.94 95 LEU A O 1
ATOM 763 N N . HIS A 1 96 ? -29.443 10.431 20.446 1.00 63.22 96 HIS A N 1
ATOM 764 C CA . HIS A 1 96 ? -29.683 9.439 21.489 1.00 63.22 96 HIS A CA 1
ATOM 765 C C . HIS A 1 96 ? -28.346 8.890 21.985 1.00 63.22 96 HIS A C 1
ATOM 767 O O . HIS A 1 96 ? -27.697 8.083 21.322 1.00 63.22 96 HIS A O 1
ATOM 773 N N . TYR A 1 97 ? -27.929 9.362 23.159 1.00 71.00 97 TYR A N 1
ATOM 774 C CA . TYR A 1 97 ? -26.746 8.870 23.853 1.00 71.00 97 TYR A CA 1
ATOM 775 C C . TYR A 1 97 ? -27.170 7.928 24.977 1.00 71.00 97 TYR A C 1
ATOM 777 O O . TYR A 1 97 ? -27.752 8.360 25.975 1.00 71.00 97 TYR A O 1
ATOM 785 N N . VAL A 1 98 ? -26.867 6.641 24.812 1.00 76.06 98 VAL A N 1
ATOM 786 C CA . VAL A 1 98 ? -26.976 5.639 25.872 1.00 76.06 98 VAL A CA 1
ATOM 787 C C . VAL A 1 98 ? -25.566 5.096 26.118 1.00 76.06 98 VAL A C 1
ATOM 789 O O . VAL A 1 98 ? -25.053 4.364 25.275 1.00 76.06 98 VAL A O 1
ATOM 792 N N . PRO A 1 99 ? -24.903 5.478 27.224 1.00 79.81 99 PRO A N 1
ATOM 793 C CA . PRO A 1 99 ? -23.534 5.050 27.485 1.00 79.81 99 PRO A CA 1
ATOM 794 C C . PRO A 1 99 ? -23.469 3.543 27.724 1.00 79.81 99 PRO A C 1
ATOM 796 O O . PRO A 1 99 ? -24.216 3.017 28.558 1.00 79.81 99 PRO A O 1
ATOM 799 N N . ASP A 1 100 ? -22.521 2.862 27.078 1.00 82.50 100 ASP A N 1
ATOM 800 C CA . ASP A 1 100 ? -22.250 1.468 27.404 1.00 82.50 100 ASP A CA 1
ATOM 801 C C . ASP A 1 100 ? -21.377 1.366 28.661 1.00 82.50 100 ASP A C 1
ATOM 803 O O . ASP A 1 100 ? -20.226 1.808 28.731 1.00 82.50 100 ASP A O 1
ATOM 807 N N . ASN A 1 101 ? -21.941 0.749 29.697 1.00 83.62 101 ASN A N 1
ATOM 808 C CA . ASN A 1 101 ? -21.260 0.527 30.965 1.00 83.62 101 ASN A CA 1
ATOM 809 C C . ASN A 1 101 ? -20.829 -0.921 31.188 1.00 83.62 101 ASN A C 1
ATOM 811 O O . ASN A 1 101 ? -20.303 -1.219 32.262 1.00 83.62 101 ASN A O 1
ATOM 815 N N . SER A 1 102 ? -20.983 -1.791 30.185 1.00 91.12 102 SER A N 1
ATOM 816 C CA . SER A 1 102 ? -20.553 -3.185 30.255 1.00 91.12 102 SER A CA 1
ATOM 817 C C . SER A 1 102 ? -19.052 -3.295 30.583 1.00 91.12 102 SER A C 1
ATOM 819 O O . SER A 1 102 ? -18.206 -2.846 29.798 1.00 91.12 102 SER A O 1
ATOM 821 N N . PRO A 1 103 ? -18.675 -3.916 31.722 1.00 91.62 103 PRO A N 1
ATOM 822 C CA . PRO A 1 103 ? -17.271 -4.166 32.052 1.00 91.62 103 PRO A CA 1
ATOM 823 C C . PRO A 1 103 ? -16.571 -5.025 30.994 1.00 91.62 103 PRO A C 1
ATOM 825 O O . PRO A 1 103 ? -15.379 -4.859 30.743 1.00 91.62 103 PRO A O 1
ATOM 828 N N . GLU A 1 104 ? -17.325 -5.921 30.356 1.00 93.56 104 GLU A N 1
ATOM 829 C CA . GLU A 1 104 ? -16.841 -6.816 29.310 1.00 93.56 104 GLU A CA 1
ATOM 830 C C . GLU A 1 104 ? -16.444 -6.032 28.050 1.00 93.56 104 GLU A C 1
ATOM 832 O O . GLU A 1 104 ? -15.330 -6.180 27.548 1.00 93.56 104 GLU A O 1
ATOM 837 N N . ASN A 1 105 ? -17.308 -5.128 27.581 1.00 92.62 105 ASN A N 1
ATOM 838 C CA . ASN A 1 105 ? -17.041 -4.310 26.395 1.00 92.62 105 ASN A CA 1
ATOM 839 C C . ASN A 1 105 ? -15.881 -3.340 26.631 1.00 92.62 105 ASN A C 1
ATOM 841 O O . ASN A 1 105 ? -14.991 -3.221 25.788 1.00 92.62 105 ASN A O 1
ATOM 845 N N . LYS A 1 106 ? -15.806 -2.738 27.825 1.00 92.38 106 LYS A N 1
ATOM 846 C CA . LYS A 1 106 ? -14.653 -1.921 28.237 1.00 92.38 106 LYS A CA 1
ATOM 847 C C . LYS A 1 106 ? -13.348 -2.727 28.232 1.00 92.38 106 LYS A C 1
ATOM 849 O O . LYS A 1 106 ? -12.308 -2.213 27.815 1.00 92.38 106 LYS A O 1
ATOM 854 N N . ALA A 1 107 ? -13.385 -3.994 28.652 1.00 95.00 107 ALA A N 1
ATOM 855 C CA . ALA A 1 107 ? -12.222 -4.876 28.593 1.00 95.00 107 ALA A CA 1
ATOM 856 C C . ALA A 1 107 ? -11.805 -5.190 27.145 1.00 95.00 107 ALA A C 1
ATOM 858 O O . ALA A 1 107 ? -10.615 -5.116 26.832 1.00 95.00 107 ALA A O 1
ATOM 859 N N . TYR A 1 108 ? -12.752 -5.475 26.245 1.00 95.75 108 TYR A N 1
ATOM 860 C CA . TYR A 1 108 ? -12.443 -5.690 24.826 1.00 95.75 108 TYR A CA 1
ATOM 861 C C . TYR A 1 108 ? -11.889 -4.452 24.142 1.00 95.75 108 TYR A C 1
ATOM 863 O O . TYR A 1 108 ? -10.927 -4.571 23.389 1.00 95.75 108 TYR A O 1
ATOM 871 N N . LEU A 1 109 ? -12.439 -3.272 24.424 1.00 95.75 109 LEU A N 1
ATOM 872 C CA . LEU A 1 109 ? -11.917 -2.025 23.880 1.00 95.75 109 LEU A CA 1
ATOM 873 C C . LEU A 1 109 ? -10.462 -1.810 24.316 1.00 95.75 109 LEU A C 1
ATOM 875 O O . LEU A 1 109 ? -9.597 -1.538 23.488 1.00 95.75 109 LEU A O 1
ATOM 879 N N . LYS A 1 110 ? -10.151 -2.040 25.598 1.00 96.94 110 LYS A N 1
ATOM 880 C CA . LYS A 1 110 ? -8.771 -1.976 26.102 1.00 96.94 110 LYS A CA 1
ATOM 881 C C . LYS A 1 110 ? -7.840 -2.971 25.396 1.00 96.94 110 LYS A C 1
ATOM 883 O O . LYS A 1 110 ? -6.683 -2.646 25.127 1.00 96.94 110 LYS A O 1
ATOM 888 N N . LEU A 1 111 ? -8.322 -4.180 25.100 1.00 97.75 111 LEU A N 1
ATOM 889 C CA . LEU A 1 111 ? -7.565 -5.176 24.336 1.00 97.75 111 LEU A CA 1
ATOM 890 C C . LEU A 1 111 ? -7.366 -4.749 22.878 1.00 97.75 111 LEU A C 1
ATOM 892 O O . LEU A 1 111 ? -6.271 -4.936 22.350 1.00 97.75 111 LEU A O 1
ATOM 896 N N . MET A 1 112 ? -8.377 -4.149 22.247 1.00 97.50 112 MET A N 1
ATOM 897 C CA . MET A 1 112 ? -8.289 -3.621 20.887 1.00 97.50 112 MET A CA 1
ATOM 898 C C . MET A 1 112 ? -7.228 -2.522 20.793 1.00 97.50 112 MET A C 1
ATOM 900 O O . MET A 1 112 ? -6.321 -2.660 19.978 1.00 97.50 112 MET A O 1
ATOM 904 N N . ILE A 1 113 ? -7.266 -1.529 21.690 1.00 98.00 113 ILE A N 1
ATOM 905 C CA . ILE A 1 113 ? -6.274 -0.440 21.772 1.00 98.00 11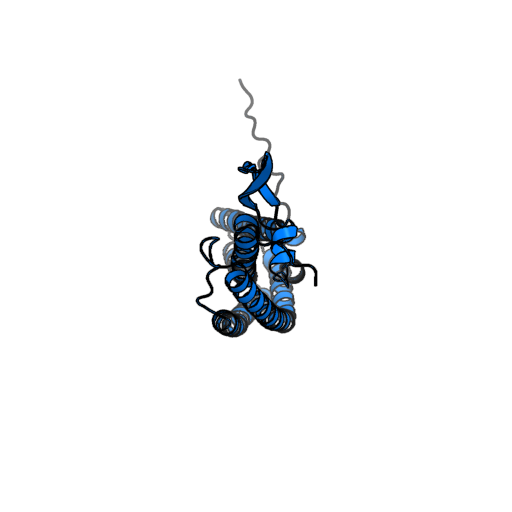3 ILE A CA 1
ATOM 906 C C . ILE A 1 113 ? -4.859 -1.014 21.910 1.00 98.00 113 ILE A C 1
ATOM 908 O O . ILE A 1 113 ? -3.973 -0.725 21.112 1.00 98.00 113 ILE A O 1
ATOM 912 N N . LYS A 1 114 ? -4.647 -1.927 22.869 1.00 98.25 114 LYS A N 1
ATOM 913 C CA . LYS A 1 114 ? -3.333 -2.560 23.075 1.00 98.25 114 LYS A CA 1
ATOM 914 C C . LYS A 1 114 ? -2.846 -3.317 21.830 1.00 98.25 114 LYS A C 1
ATOM 916 O O . LYS A 1 114 ? -1.647 -3.348 21.542 1.00 98.25 114 LYS A O 1
ATOM 921 N N . THR A 1 115 ? -3.763 -3.965 21.114 1.00 98.12 115 THR A N 1
ATOM 922 C CA . THR A 1 115 ? -3.444 -4.716 19.893 1.00 98.12 115 THR A CA 1
ATOM 923 C C . THR A 1 115 ? -3.096 -3.759 18.749 1.00 98.12 115 THR A C 1
ATOM 925 O O . THR A 1 115 ? -2.109 -3.989 18.053 1.00 98.12 115 THR A O 1
ATOM 928 N N . ALA A 1 116 ? -3.834 -2.657 18.598 1.00 97.75 116 ALA A N 1
ATOM 929 C CA . ALA A 1 116 ? -3.554 -1.606 17.624 1.00 97.75 116 ALA A CA 1
ATOM 930 C C . ALA A 1 116 ? -2.203 -0.914 17.887 1.00 97.75 116 ALA A C 1
ATOM 932 O O . ALA A 1 116 ? -1.409 -0.731 16.965 1.00 97.75 116 ALA A O 1
ATOM 933 N N . ASP A 1 117 ? -1.865 -0.627 19.144 1.00 98.00 117 ASP A N 1
ATOM 934 C CA . ASP A 1 117 ? -0.540 -0.104 19.504 1.00 98.00 117 ASP A CA 1
ATOM 935 C C . ASP A 1 117 ? 0.580 -1.101 19.178 1.00 98.00 117 ASP A C 1
ATOM 937 O O . ASP A 1 117 ? 1.642 -0.724 18.679 1.00 98.00 117 ASP A O 1
ATOM 941 N N . SER A 1 118 ? 0.340 -2.397 19.400 1.00 98.12 118 SER A N 1
ATOM 942 C CA . SER A 1 118 ? 1.299 -3.448 19.036 1.00 98.12 118 SER A CA 1
ATOM 943 C C . SER A 1 118 ? 1.517 -3.512 17.519 1.00 98.12 118 SER A C 1
ATOM 945 O O . SER A 1 118 ? 2.662 -3.619 17.080 1.00 98.12 118 SER A O 1
ATOM 947 N N . LEU A 1 119 ? 0.449 -3.372 16.723 1.00 98.25 119 LEU A N 1
ATOM 948 C CA . LEU A 1 119 ? 0.532 -3.269 15.262 1.00 98.25 119 LEU A CA 1
ATOM 949 C C . LEU A 1 119 ? 1.410 -2.093 14.823 1.00 98.25 119 LEU A C 1
ATOM 951 O O . LEU A 1 119 ? 2.323 -2.295 14.025 1.00 98.25 119 LEU A O 1
ATOM 955 N N . LYS A 1 120 ? 1.179 -0.888 15.367 1.00 97.69 120 LYS A N 1
ATOM 956 C CA . LYS A 1 120 ? 1.995 0.304 15.064 1.00 97.69 120 LYS A CA 1
ATOM 957 C C . LYS A 1 120 ? 3.466 0.071 15.381 1.00 97.69 120 LYS A C 1
ATOM 959 O O . LYS A 1 120 ? 4.330 0.379 14.565 1.00 97.69 120 LYS A O 1
ATOM 964 N N . ASN A 1 121 ? 3.751 -0.489 16.555 1.00 97.94 121 ASN A N 1
ATOM 965 C CA . ASN A 1 121 ? 5.120 -0.725 17.000 1.00 97.94 121 ASN A CA 1
ATOM 966 C C . ASN A 1 121 ? 5.851 -1.708 16.082 1.00 97.94 121 ASN A C 1
ATOM 968 O O . ASN A 1 121 ? 6.962 -1.407 15.646 1.00 97.94 121 ASN A O 1
ATOM 972 N N . ILE A 1 122 ? 5.220 -2.834 15.736 1.00 98.00 122 ILE A N 1
ATOM 973 C CA . ILE A 1 122 ? 5.799 -3.814 14.808 1.00 98.00 122 ILE A CA 1
ATOM 974 C C . ILE A 1 122 ? 5.990 -3.182 13.430 1.00 98.00 122 ILE A C 1
ATOM 976 O O . ILE A 1 122 ? 7.094 -3.221 12.888 1.00 98.00 122 ILE A O 1
ATOM 980 N N . TRP A 1 123 ? 4.955 -2.537 12.883 1.00 97.94 123 TRP A N 1
ATOM 981 C CA . TRP A 1 123 ? 5.036 -1.904 11.568 1.00 97.94 123 TRP A CA 1
ATOM 982 C C . TRP A 1 123 ? 6.141 -0.849 11.502 1.00 97.94 123 TRP A C 1
ATOM 984 O O . TRP A 1 123 ? 6.921 -0.859 10.559 1.00 97.94 123 TRP A O 1
ATOM 994 N N . SER A 1 124 ? 6.324 -0.036 12.548 1.00 97.69 124 SER A N 1
ATOM 995 C CA . SER A 1 124 ? 7.391 0.973 12.595 1.00 97.69 124 SER A CA 1
ATOM 996 C C . SER A 1 124 ? 8.800 0.391 12.401 1.00 97.69 124 SER A C 1
ATOM 998 O O . SER A 1 124 ? 9.673 1.049 11.829 1.00 97.69 124 SER A O 1
ATOM 1000 N N . VAL A 1 125 ? 9.037 -0.849 12.847 1.00 97.69 125 VAL A N 1
ATOM 1001 C CA . VAL A 1 125 ? 10.306 -1.559 12.633 1.00 97.69 125 VAL A CA 1
ATOM 1002 C C . VAL A 1 125 ? 10.449 -1.952 11.164 1.00 97.69 125 VAL A C 1
ATOM 1004 O O . VAL A 1 125 ? 11.521 -1.772 10.584 1.00 97.69 125 VAL A O 1
ATOM 1007 N N . TYR A 1 126 ? 9.376 -2.441 10.543 1.00 97.81 126 TYR A N 1
ATOM 1008 C CA . TYR A 1 126 ? 9.356 -2.780 9.121 1.00 97.81 126 TYR A CA 1
ATOM 1009 C C . TYR A 1 126 ? 9.501 -1.547 8.230 1.00 97.81 126 TYR A C 1
ATOM 1011 O O . TYR A 1 126 ? 10.351 -1.566 7.344 1.00 97.81 126 TYR A O 1
ATOM 1019 N N . THR A 1 127 ? 8.793 -0.452 8.508 1.00 96.25 127 THR A N 1
ATOM 1020 C CA . THR A 1 127 ? 8.923 0.816 7.775 1.00 96.25 127 THR A CA 1
ATOM 1021 C C . THR A 1 127 ? 10.364 1.317 7.787 1.00 96.25 127 THR A C 1
ATOM 1023 O O . THR A 1 127 ? 10.920 1.629 6.739 1.00 96.25 127 THR A O 1
ATOM 1026 N N . LYS A 1 128 ? 11.038 1.300 8.946 1.00 96.00 128 LYS A N 1
ATOM 1027 C CA . LYS A 1 128 ? 12.463 1.671 9.031 1.00 96.00 128 LYS A CA 1
ATOM 1028 C C . LYS A 1 128 ? 13.352 0.791 8.154 1.00 96.00 128 LYS A C 1
ATOM 1030 O O . LYS A 1 128 ? 14.260 1.303 7.508 1.00 96.00 128 LYS A O 1
ATOM 1035 N N . ARG A 1 129 ? 13.094 -0.520 8.113 1.00 96.38 129 ARG A N 1
ATOM 1036 C CA . ARG A 1 129 ? 13.835 -1.451 7.247 1.00 96.38 129 ARG A CA 1
ATOM 1037 C C . ARG A 1 129 ? 13.560 -1.185 5.768 1.00 96.38 129 ARG A C 1
ATOM 1039 O O . ARG A 1 129 ? 14.496 -1.214 4.981 1.00 96.38 129 ARG A O 1
ATOM 1046 N N . LEU A 1 130 ? 12.314 -0.895 5.393 1.00 95.88 130 LEU A N 1
ATOM 1047 C CA . LEU A 1 130 ? 11.934 -0.569 4.014 1.00 95.88 130 LEU A CA 1
ATOM 1048 C C . LEU A 1 130 ? 12.606 0.715 3.523 1.00 95.88 130 LEU A C 1
ATOM 1050 O O . LEU A 1 130 ? 13.078 0.738 2.388 1.00 95.88 130 LEU A O 1
ATOM 1054 N N . LEU A 1 131 ? 12.692 1.740 4.376 1.00 92.00 131 LEU A N 1
ATOM 1055 C CA . LEU A 1 131 ? 13.353 3.014 4.070 1.00 92.00 131 LEU A CA 1
ATOM 1056 C C . LEU A 1 131 ? 14.875 2.876 3.910 1.00 92.00 131 LEU A C 1
ATOM 1058 O O . LEU A 1 131 ? 15.496 3.662 3.204 1.00 92.00 131 LEU A O 1
ATOM 1062 N N . GLN A 1 132 ? 15.490 1.869 4.535 1.00 93.56 132 GLN A N 1
ATOM 1063 C CA . GLN A 1 132 ? 16.915 1.574 4.346 1.00 93.56 132 GLN A CA 1
ATOM 1064 C C . GLN A 1 132 ? 17.207 0.914 2.992 1.00 93.56 132 GLN A C 1
ATOM 1066 O O . GLN A 1 132 ? 18.351 0.939 2.533 1.00 93.56 132 GLN A O 1
ATOM 1071 N N . VAL A 1 133 ? 16.197 0.337 2.332 1.00 91.94 133 VAL A N 1
ATOM 1072 C CA . VAL A 1 133 ? 16.355 -0.239 0.994 1.00 91.94 133 VAL A CA 1
ATOM 1073 C C . VAL A 1 133 ? 16.278 0.879 -0.045 1.00 91.94 133 VAL A C 1
ATOM 1075 O O . VAL A 1 133 ? 15.207 1.189 -0.558 1.00 91.94 133 VAL A O 1
ATOM 1078 N N . CYS A 1 134 ? 17.448 1.447 -0.344 1.00 82.94 134 CYS A N 1
ATOM 1079 C CA . CYS A 1 134 ? 17.693 2.470 -1.365 1.00 82.94 134 CYS A CA 1
ATOM 1080 C C . CYS A 1 134 ? 16.774 3.709 -1.261 1.00 82.94 134 CYS A C 1
ATOM 1082 O O . CYS A 1 134 ? 15.870 3.873 -2.081 1.00 82.94 134 CYS A O 1
ATOM 1084 N N . PRO A 1 135 ? 17.011 4.595 -0.274 1.00 79.62 135 PRO A N 1
ATOM 1085 C CA . PRO A 1 135 ? 16.156 5.761 -0.027 1.00 79.62 135 PRO A CA 1
ATOM 1086 C C . PRO A 1 135 ? 16.141 6.783 -1.174 1.00 79.62 135 PRO A C 1
ATOM 1088 O O . PRO A 1 135 ? 15.142 7.469 -1.353 1.00 79.62 135 PRO A O 1
ATOM 1091 N N . ASP A 1 136 ? 17.215 6.850 -1.968 1.00 82.94 136 ASP A N 1
ATOM 1092 C CA . ASP A 1 136 ? 17.439 7.916 -2.954 1.00 82.94 136 ASP A CA 1
ATOM 1093 C C . ASP A 1 136 ? 17.399 7.412 -4.409 1.00 82.94 136 ASP A C 1
ATOM 1095 O O . ASP A 1 136 ? 18.016 8.000 -5.300 1.00 82.94 136 ASP A O 1
ATOM 1099 N N . PHE A 1 137 ? 16.735 6.280 -4.674 1.00 89.31 137 PHE A N 1
ATOM 1100 C CA . PHE A 1 137 ? 16.637 5.786 -6.047 1.00 89.31 137 PHE A CA 1
ATOM 1101 C C . PHE A 1 137 ? 15.793 6.728 -6.905 1.00 89.31 137 PHE A C 1
ATOM 1103 O O . PHE A 1 137 ? 14.627 6.959 -6.600 1.00 89.31 137 PHE A O 1
ATOM 1110 N N . MET A 1 138 ? 16.353 7.158 -8.034 1.00 89.56 138 MET A N 1
ATOM 1111 C CA . MET A 1 138 ? 15.637 7.869 -9.089 1.00 89.56 138 MET A CA 1
ATOM 1112 C C . MET A 1 138 ? 15.885 7.171 -10.434 1.00 89.56 138 MET A C 1
ATOM 1114 O O . MET A 1 138 ? 17.035 6.815 -10.729 1.00 89.56 138 MET A O 1
ATOM 1118 N N . PRO A 1 139 ? 14.846 6.957 -11.259 1.00 88.81 139 PRO A N 1
ATOM 1119 C CA . PRO A 1 139 ? 15.014 6.461 -12.619 1.00 88.81 139 PRO A CA 1
ATOM 1120 C C . PRO A 1 139 ? 15.891 7.395 -13.453 1.00 88.81 139 PRO A C 1
ATOM 1122 O O . PRO A 1 139 ? 15.822 8.616 -13.327 1.00 88.81 139 PRO A O 1
ATOM 1125 N N . LEU A 1 140 ? 16.709 6.811 -14.327 1.00 92.00 140 LEU A N 1
ATOM 1126 C CA . LEU A 1 140 ? 17.473 7.574 -15.311 1.00 92.00 140 LEU A CA 1
ATOM 1127 C C . LEU A 1 140 ? 16.573 7.893 -16.509 1.00 92.00 140 LEU A C 1
ATOM 1129 O O . LEU A 1 140 ? 15.797 7.033 -16.928 1.00 92.00 140 LEU A O 1
ATOM 1133 N N . SER A 1 141 ? 16.674 9.107 -17.050 1.00 89.31 141 SER A N 1
ATOM 1134 C CA . SER A 1 141 ? 15.967 9.524 -18.268 1.00 89.31 141 SER A CA 1
ATOM 1135 C C . SER A 1 141 ? 16.584 8.901 -19.524 1.00 89.31 141 SER A C 1
ATOM 1137 O O . SER A 1 141 ? 17.649 8.284 -19.477 1.00 89.31 141 SER A O 1
ATOM 1139 N N . GLU A 1 142 ? 15.937 9.100 -20.671 1.00 83.31 142 GLU A N 1
ATOM 1140 C CA . GLU A 1 142 ? 16.443 8.702 -21.989 1.00 83.31 142 GLU A CA 1
ATOM 1141 C C . GLU A 1 142 ? 17.730 9.427 -22.432 1.00 83.31 142 GLU A C 1
ATOM 1143 O O . GLU A 1 142 ? 18.309 9.057 -23.449 1.00 83.31 142 GLU A O 1
ATOM 1148 N N . GLU A 1 143 ? 18.182 10.448 -21.694 1.00 88.31 143 GLU A N 1
ATOM 1149 C CA . GLU A 1 143 ? 19.449 11.152 -21.958 1.00 88.31 143 GLU A CA 1
ATOM 1150 C C . GLU A 1 143 ? 20.677 10.297 -21.607 1.00 88.31 143 GLU A C 1
ATOM 1152 O O . GLU A 1 143 ? 21.778 10.549 -22.099 1.00 88.31 143 GLU A O 1
ATOM 1157 N N . TYR A 1 144 ? 20.487 9.281 -20.762 1.00 90.31 144 TYR A N 1
ATOM 1158 C CA . TYR A 1 144 ? 21.521 8.325 -20.377 1.00 90.31 144 TYR A CA 1
ATOM 1159 C C . TYR A 1 144 ? 21.644 7.186 -21.395 1.00 90.31 144 TYR A C 1
ATOM 1161 O O . TYR A 1 144 ? 20.704 6.856 -22.120 1.00 90.31 144 TYR A O 1
ATOM 1169 N N . GLY A 1 145 ? 22.807 6.531 -21.437 1.00 90.06 145 GLY A N 1
ATOM 1170 C CA . GLY A 1 145 ? 23.025 5.402 -22.339 1.00 90.06 145 GLY A CA 1
ATOM 1171 C C . GLY A 1 145 ? 22.167 4.186 -21.973 1.00 90.06 145 GLY A C 1
ATOM 1172 O O . GLY A 1 145 ? 21.926 3.906 -20.797 1.00 90.06 145 GLY A O 1
ATOM 1173 N N . CYS A 1 146 ? 21.758 3.393 -22.970 1.00 91.81 146 CYS A N 1
ATOM 1174 C CA . CYS A 1 146 ? 20.939 2.191 -22.757 1.00 91.81 146 CYS A CA 1
ATOM 1175 C C . CYS A 1 146 ? 21.512 1.219 -21.716 1.00 91.81 146 CYS A C 1
ATOM 1177 O O . CYS A 1 146 ? 20.761 0.653 -20.919 1.00 91.81 146 CYS A O 1
ATOM 1179 N N . ASP A 1 147 ? 22.834 1.042 -21.695 1.00 92.88 147 ASP A N 1
ATOM 1180 C CA . ASP A 1 147 ? 23.504 0.179 -20.720 1.00 92.88 147 ASP A CA 1
ATOM 1181 C C . ASP A 1 147 ? 23.394 0.731 -19.291 1.00 92.88 147 ASP A C 1
ATOM 1183 O O . ASP A 1 147 ? 23.201 -0.037 -18.347 1.00 92.88 147 ASP A O 1
ATOM 1187 N N . GLU A 1 148 ? 23.442 2.054 -19.121 1.00 93.00 148 GLU A N 1
ATOM 1188 C CA . GLU A 1 148 ? 23.322 2.720 -17.821 1.00 93.00 148 GLU A CA 1
ATOM 1189 C C . GLU A 1 148 ? 21.892 2.630 -17.286 1.00 93.00 148 GLU A C 1
ATOM 1191 O O . GLU A 1 148 ? 21.684 2.245 -16.130 1.00 93.00 148 GLU A O 1
ATOM 1196 N N . ILE A 1 149 ? 20.897 2.906 -18.138 1.00 93.00 149 ILE A N 1
ATOM 1197 C CA . ILE A 1 149 ? 19.478 2.779 -17.783 1.00 93.00 149 ILE A CA 1
ATOM 1198 C C . ILE A 1 149 ? 19.173 1.320 -17.411 1.00 93.00 149 ILE A C 1
ATOM 1200 O O . ILE A 1 149 ? 18.574 1.056 -16.365 1.00 93.00 149 ILE A O 1
ATOM 1204 N N . LYS A 1 150 ? 19.649 0.352 -18.210 1.00 93.62 150 LYS A N 1
ATOM 1205 C CA . LYS A 1 150 ? 19.462 -1.082 -17.944 1.00 93.62 150 LYS A CA 1
ATOM 1206 C C . LYS A 1 150 ? 20.136 -1.511 -16.642 1.00 93.62 150 LYS A C 1
ATOM 1208 O O . LYS A 1 150 ? 19.517 -2.220 -15.848 1.00 93.62 150 LYS A O 1
ATOM 1213 N N . ALA A 1 151 ? 21.373 -1.082 -16.392 1.00 93.06 151 ALA A N 1
ATOM 1214 C CA . ALA A 1 151 ? 22.074 -1.371 -15.143 1.00 93.06 151 ALA A CA 1
ATOM 1215 C C . ALA A 1 151 ? 21.337 -0.778 -13.931 1.00 93.06 151 ALA A C 1
ATOM 1217 O O . ALA A 1 151 ? 21.207 -1.446 -12.902 1.00 93.06 151 ALA A O 1
ATOM 1218 N N . SER A 1 152 ? 20.796 0.438 -14.056 1.00 93.31 152 SER A N 1
ATOM 1219 C CA . SER A 1 152 ? 19.977 1.051 -13.007 1.00 93.31 152 SER A CA 1
ATOM 1220 C C . SER A 1 152 ? 18.689 0.263 -12.749 1.00 93.31 152 SER A C 1
ATOM 1222 O O . SER A 1 152 ? 18.382 -0.046 -11.597 1.00 93.31 152 SER A O 1
ATOM 1224 N N . GLY A 1 153 ? 17.997 -0.166 -13.809 1.00 94.31 153 GLY A N 1
ATOM 1225 C CA . GLY A 1 153 ? 16.818 -1.026 -13.708 1.00 94.31 153 GLY A CA 1
ATOM 1226 C C . GLY A 1 153 ? 17.107 -2.372 -13.038 1.00 94.31 153 GLY A C 1
ATOM 1227 O O . GLY A 1 153 ? 16.329 -2.830 -12.206 1.00 94.31 153 GLY A O 1
ATOM 1228 N N . LEU A 1 154 ? 18.255 -2.997 -13.318 1.00 95.06 154 LEU A N 1
ATOM 1229 C CA . LEU A 1 154 ? 18.653 -4.238 -12.641 1.00 95.06 154 LEU A CA 1
ATOM 1230 C C . LEU A 1 154 ? 18.885 -4.040 -11.135 1.00 95.06 154 LEU A C 1
ATOM 1232 O O . LEU A 1 154 ? 18.508 -4.910 -10.349 1.00 95.06 154 LEU A O 1
ATOM 1236 N N . ARG A 1 155 ? 19.441 -2.895 -10.712 1.00 94.19 155 ARG A N 1
ATOM 1237 C CA . ARG A 1 155 ? 19.528 -2.550 -9.280 1.00 94.19 155 ARG A CA 1
ATOM 1238 C C . ARG A 1 155 ? 18.139 -2.393 -8.662 1.00 94.19 155 ARG A C 1
ATOM 1240 O O . ARG A 1 155 ? 17.899 -2.929 -7.584 1.00 94.19 155 ARG A O 1
ATOM 1247 N N . LEU A 1 156 ? 17.223 -1.730 -9.370 1.00 95.31 156 LEU A N 1
ATOM 1248 C CA . LEU A 1 156 ? 15.841 -1.545 -8.927 1.00 95.31 156 LEU A CA 1
ATOM 1249 C C . LEU A 1 156 ? 15.095 -2.874 -8.743 1.00 95.31 156 LEU A C 1
ATOM 1251 O O . LEU A 1 156 ? 14.392 -3.038 -7.749 1.00 95.31 156 LEU A O 1
ATOM 1255 N N . ASN A 1 157 ? 15.303 -3.846 -9.637 1.00 96.56 157 ASN A N 1
ATOM 1256 C CA . ASN A 1 157 ? 14.773 -5.205 -9.467 1.00 96.56 157 ASN A CA 1
ATOM 1257 C C . ASN A 1 157 ? 15.269 -5.827 -8.150 1.00 96.56 157 ASN A C 1
ATOM 1259 O O . ASN A 1 157 ? 14.477 -6.359 -7.374 1.00 96.56 157 ASN A O 1
ATOM 1263 N N . GLY A 1 158 ? 16.569 -5.698 -7.853 1.00 96.25 158 GLY A N 1
ATOM 1264 C CA . GLY A 1 158 ? 17.149 -6.161 -6.589 1.00 96.25 158 GLY A CA 1
ATOM 1265 C C . GLY A 1 158 ? 16.522 -5.493 -5.358 1.00 96.25 158 GLY A C 1
ATOM 1266 O O . GLY A 1 158 ? 16.214 -6.170 -4.377 1.00 96.25 158 GLY A O 1
ATOM 1267 N N . TYR A 1 159 ? 16.262 -4.184 -5.419 1.00 94.88 159 TYR A N 1
ATOM 1268 C CA . TYR A 1 159 ? 15.588 -3.456 -4.337 1.00 94.88 159 TYR A CA 1
ATOM 1269 C C . TYR A 1 159 ? 14.142 -3.908 -4.135 1.00 94.88 159 TYR A C 1
ATOM 1271 O O . TYR A 1 159 ? 13.717 -4.093 -2.994 1.00 94.88 159 TYR A O 1
ATOM 1279 N N . ALA A 1 160 ? 13.394 -4.136 -5.215 1.00 96.56 160 ALA A N 1
ATOM 1280 C CA . ALA A 1 160 ? 12.035 -4.660 -5.129 1.00 96.56 160 ALA A CA 1
ATOM 1281 C C . ALA A 1 160 ? 11.988 -6.062 -4.519 1.00 96.56 160 ALA A C 1
ATOM 1283 O O . ALA A 1 160 ? 11.131 -6.325 -3.677 1.00 96.56 160 ALA A O 1
ATOM 1284 N N . MET A 1 161 ? 12.928 -6.944 -4.875 1.00 96.81 161 MET A N 1
ATOM 1285 C CA . MET A 1 161 ? 13.037 -8.271 -4.262 1.00 96.81 161 MET A CA 1
ATOM 1286 C C . MET A 1 161 ? 13.282 -8.185 -2.748 1.00 96.81 161 MET A C 1
ATOM 1288 O O . MET A 1 161 ? 12.603 -8.862 -1.973 1.00 96.81 161 MET A O 1
ATOM 1292 N N . GLU A 1 162 ? 14.212 -7.331 -2.311 1.00 96.69 162 GLU A N 1
ATOM 1293 C CA . GLU A 1 162 ? 14.515 -7.155 -0.885 1.00 96.69 162 GLU A CA 1
ATOM 1294 C C . GLU A 1 162 ? 13.325 -6.539 -0.130 1.00 96.69 162 GLU A C 1
ATOM 1296 O O . GLU A 1 162 ? 12.934 -7.045 0.926 1.00 96.69 162 GLU A O 1
ATOM 1301 N N . LYS A 1 163 ? 12.676 -5.508 -0.694 1.00 96.62 163 LYS A N 1
ATOM 1302 C CA . LYS A 1 163 ? 11.452 -4.929 -0.118 1.00 96.62 163 LYS A CA 1
ATOM 1303 C C . LYS A 1 163 ? 10.332 -5.971 -0.036 1.00 96.62 163 LYS A C 1
ATOM 1305 O O . LYS A 1 163 ? 9.754 -6.127 1.034 1.00 96.62 163 LYS A O 1
ATOM 1310 N N . ASN A 1 164 ? 10.073 -6.758 -1.083 1.00 97.75 164 ASN A N 1
ATOM 1311 C CA . ASN A 1 164 ? 9.070 -7.832 -1.047 1.00 97.75 164 ASN A CA 1
ATOM 1312 C C . ASN A 1 164 ? 9.354 -8.868 0.049 1.00 97.75 164 ASN A C 1
ATOM 1314 O O . ASN A 1 164 ? 8.432 -9.299 0.738 1.00 97.75 164 ASN A O 1
ATOM 1318 N N . LYS A 1 165 ? 10.620 -9.235 0.273 1.00 97.50 165 LYS A N 1
ATOM 1319 C CA . LYS A 1 165 ? 11.006 -10.140 1.367 1.00 97.50 165 LYS A CA 1
ATOM 1320 C C . LYS A 1 165 ? 10.706 -9.543 2.745 1.00 97.50 165 LYS A C 1
ATOM 1322 O O . LYS A 1 165 ? 10.230 -10.254 3.632 1.00 97.50 165 LYS A O 1
ATOM 1327 N N . ILE A 1 166 ? 10.973 -8.249 2.934 1.00 97.81 166 ILE A N 1
ATOM 1328 C CA . ILE A 1 166 ? 10.646 -7.521 4.169 1.00 97.81 166 ILE A CA 1
ATOM 1329 C C . ILE A 1 166 ? 9.125 -7.481 4.374 1.00 97.81 166 ILE A C 1
ATOM 1331 O O . ILE A 1 166 ? 8.649 -7.811 5.461 1.00 97.81 166 ILE A O 1
ATOM 1335 N N . LEU A 1 167 ? 8.374 -7.135 3.328 1.00 96.94 167 LEU A N 1
ATOM 1336 C CA . LEU A 1 167 ? 6.914 -7.046 3.328 1.00 96.94 167 LEU A CA 1
ATOM 1337 C C . LEU A 1 167 ? 6.249 -8.405 3.598 1.00 96.94 167 LEU A C 1
ATOM 1339 O O . LEU A 1 167 ? 5.321 -8.491 4.395 1.00 96.94 167 LEU A O 1
ATOM 1343 N N . GLU A 1 168 ? 6.757 -9.498 3.030 1.00 97.00 168 GLU A N 1
ATOM 1344 C CA . GLU A 1 168 ? 6.260 -10.848 3.325 1.00 97.00 168 GLU A CA 1
ATOM 1345 C C . GLU A 1 168 ? 6.519 -11.251 4.788 1.00 97.00 168 GLU A C 1
ATOM 1347 O O . GLU A 1 168 ? 5.681 -11.893 5.426 1.00 97.00 168 GLU A O 1
ATOM 1352 N N . GLY A 1 169 ? 7.653 -10.830 5.359 1.00 96.88 169 GLY A N 1
ATOM 1353 C CA . GLY A 1 169 ? 7.911 -10.952 6.797 1.00 96.88 169 GLY A CA 1
ATOM 1354 C C . GLY A 1 169 ? 6.879 -10.189 7.631 1.00 96.88 169 GLY A C 1
ATOM 1355 O O . GLY A 1 169 ? 6.260 -10.769 8.526 1.00 96.88 169 GLY A O 1
ATOM 1356 N N . ALA A 1 170 ? 6.623 -8.927 7.270 1.00 97.06 170 ALA A N 1
ATOM 1357 C CA . ALA A 1 170 ? 5.620 -8.088 7.924 1.00 97.06 170 ALA A CA 1
ATOM 1358 C C . ALA A 1 170 ? 4.225 -8.722 7.860 1.00 97.06 170 ALA A C 1
ATOM 1360 O O . ALA A 1 170 ? 3.524 -8.768 8.869 1.00 97.06 170 ALA A O 1
ATOM 1361 N N . ARG A 1 171 ? 3.836 -9.280 6.703 1.00 96.81 171 ARG A N 1
ATOM 1362 C CA . ARG A 1 171 ? 2.544 -9.958 6.510 1.00 96.81 171 ARG A CA 1
ATOM 1363 C C . ARG A 1 171 ? 2.327 -11.046 7.555 1.00 96.81 171 ARG A C 1
ATOM 1365 O O . ARG A 1 171 ? 1.273 -11.096 8.185 1.00 96.81 171 ARG A O 1
ATOM 1372 N N . LYS A 1 172 ? 3.325 -11.913 7.741 1.00 96.38 172 LYS A N 1
ATOM 1373 C CA . LYS A 1 172 ? 3.253 -13.054 8.666 1.00 96.38 172 LYS A CA 1
ATOM 1374 C C . LYS A 1 172 ? 3.151 -12.609 10.119 1.00 96.38 172 LYS A C 1
ATOM 1376 O O . LYS A 1 172 ? 2.383 -13.195 10.875 1.00 96.38 172 LYS A O 1
ATOM 1381 N N . GLU A 1 173 ? 3.903 -11.581 10.495 1.00 96.88 173 GLU A N 1
ATOM 1382 C CA . GLU A 1 173 ? 3.947 -11.085 11.871 1.00 96.88 173 GLU A CA 1
ATOM 1383 C C . GLU A 1 173 ? 2.706 -10.261 12.245 1.00 96.88 173 GLU A C 1
ATOM 1385 O O . GLU A 1 173 ? 2.182 -10.388 13.350 1.00 96.88 173 GLU A O 1
ATOM 1390 N N . LEU A 1 174 ? 2.189 -9.457 11.313 1.00 97.69 174 LEU A N 1
ATOM 1391 C CA . LEU A 1 174 ? 1.041 -8.580 11.550 1.00 97.69 174 LEU A CA 1
ATOM 1392 C C . LEU A 1 174 ? -0.302 -9.315 11.462 1.00 97.69 174 LEU A C 1
ATOM 1394 O O . LEU A 1 174 ? -1.242 -8.931 12.159 1.00 97.69 174 LEU A O 1
ATOM 1398 N N . LYS A 1 175 ? -0.418 -10.371 10.643 1.00 97.31 175 LYS A N 1
ATOM 1399 C CA . LYS A 1 175 ? -1.698 -11.058 10.386 1.00 97.31 175 LYS A CA 1
ATOM 1400 C C . LYS A 1 175 ? -2.459 -11.481 11.657 1.00 97.31 175 LYS A C 1
ATOM 1402 O O . LYS A 1 175 ? -3.637 -11.137 11.751 1.00 97.31 175 LYS A O 1
ATOM 1407 N N . PRO A 1 176 ? -1.840 -12.123 12.670 1.00 97.50 176 PRO A N 1
ATOM 1408 C CA . PRO A 1 176 ? -2.553 -12.499 13.896 1.00 97.50 176 PRO A CA 1
ATOM 1409 C C . PRO A 1 176 ? -3.113 -11.297 14.669 1.00 97.50 176 PRO A C 1
ATOM 1411 O O . PRO A 1 176 ? -4.142 -11.399 15.336 1.00 97.50 176 PRO A O 1
ATOM 1414 N N . LEU A 1 177 ? -2.446 -10.144 14.59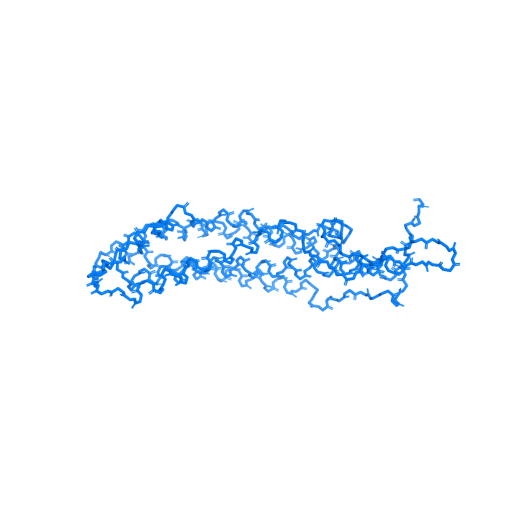0 1.00 97.81 177 LEU A N 1
ATOM 1415 C CA . LEU A 1 177 ? -2.888 -8.919 15.248 1.00 97.81 177 LEU A CA 1
ATOM 1416 C C . LEU A 1 177 ? -3.992 -8.218 14.445 1.00 97.81 177 LEU A C 1
ATOM 1418 O O . LEU A 1 177 ? -4.953 -7.745 15.048 1.00 97.81 177 LEU A O 1
ATOM 1422 N N . PHE A 1 178 ? -3.915 -8.220 13.109 1.00 97.69 178 PHE A N 1
ATOM 1423 C CA . PHE A 1 178 ? -5.028 -7.815 12.237 1.00 97.69 178 PHE A CA 1
ATOM 1424 C C . PHE A 1 178 ? -6.289 -8.636 12.543 1.00 97.69 178 PHE A C 1
ATOM 1426 O O . PHE A 1 178 ? -7.366 -8.064 12.714 1.00 97.69 178 PHE A O 1
ATOM 1433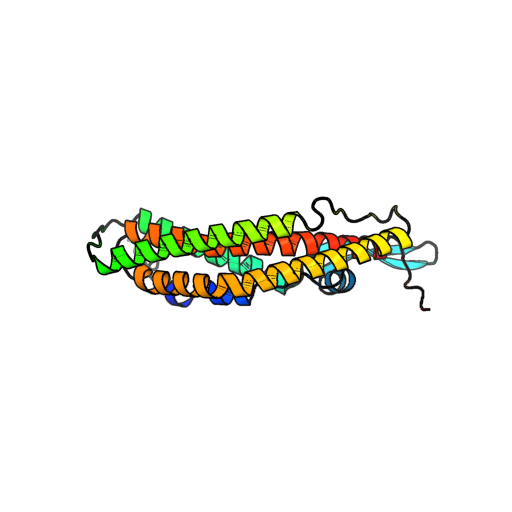 N N . ASP A 1 179 ? -6.148 -9.959 12.689 1.00 96.56 179 ASP A N 1
ATOM 1434 C CA . ASP A 1 179 ? -7.245 -10.859 13.062 1.00 96.56 179 ASP A CA 1
ATOM 1435 C C . ASP A 1 179 ? -7.865 -10.476 14.412 1.00 96.56 179 ASP A C 1
ATOM 1437 O O . ASP A 1 179 ? -9.089 -10.425 14.549 1.00 96.56 179 ASP A O 1
ATOM 1441 N N . LEU A 1 180 ? -7.035 -10.202 15.423 1.00 96.81 180 LEU A N 1
ATOM 1442 C CA . LEU A 1 180 ? -7.506 -9.818 16.755 1.00 96.81 180 LEU A CA 1
ATOM 1443 C C . LEU A 1 180 ? -8.229 -8.469 16.744 1.00 96.81 180 LEU A C 1
ATOM 1445 O O . LEU A 1 180 ? -9.330 -8.377 17.290 1.00 96.81 180 LEU A O 1
ATOM 1449 N N . VAL A 1 181 ? -7.665 -7.450 16.087 1.00 96.62 181 VAL A N 1
ATOM 1450 C CA . VAL A 1 181 ? -8.324 -6.143 15.941 1.00 96.62 181 VAL A CA 1
ATOM 1451 C C . VAL A 1 181 ? -9.662 -6.299 15.219 1.00 96.62 181 VAL A C 1
ATOM 1453 O O . VAL A 1 181 ? -10.665 -5.786 15.706 1.00 96.62 181 VAL A O 1
ATOM 1456 N N . GLN A 1 182 ? -9.723 -7.066 14.124 1.00 94.94 182 GLN A N 1
ATOM 1457 C CA . GLN A 1 182 ? -10.970 -7.320 13.396 1.00 94.94 182 GLN A CA 1
ATOM 1458 C C . GLN A 1 182 ? -12.024 -8.021 14.268 1.00 94.94 182 GLN A C 1
ATOM 1460 O O . GLN A 1 182 ? -13.204 -7.674 14.211 1.00 94.94 182 GLN A O 1
ATOM 1465 N N . ARG A 1 183 ? -11.627 -9.000 15.092 1.00 94.06 183 ARG A N 1
ATOM 1466 C CA . ARG A 1 183 ? -12.550 -9.696 16.007 1.00 94.06 183 ARG A CA 1
ATOM 1467 C C . ARG A 1 183 ? -13.124 -8.753 17.060 1.00 94.06 183 ARG A C 1
ATOM 1469 O O . ARG A 1 183 ? -14.333 -8.783 17.294 1.00 94.06 183 ARG A O 1
ATOM 1476 N N . TYR A 1 184 ? -12.286 -7.921 17.680 1.00 94.75 184 TYR A N 1
ATOM 1477 C CA . TYR A 1 184 ? -12.754 -6.939 18.660 1.00 94.75 184 TYR A CA 1
ATOM 1478 C C . TYR A 1 184 ? -13.611 -5.856 18.008 1.00 94.75 184 TYR A C 1
ATOM 1480 O O . TYR A 1 184 ? -14.666 -5.537 18.547 1.00 94.75 184 TYR A O 1
ATOM 1488 N N . PHE A 1 185 ? -13.226 -5.373 16.823 1.00 94.25 185 PHE A N 1
ATOM 1489 C CA . PHE A 1 185 ? -14.029 -4.447 16.028 1.00 94.25 185 PHE A CA 1
ATOM 1490 C C . PHE A 1 185 ? -15.425 -5.007 15.770 1.00 94.25 185 PHE A C 1
ATOM 1492 O O . PHE A 1 185 ? -16.408 -4.361 16.110 1.00 94.25 185 PHE A O 1
ATOM 1499 N N . ASN A 1 186 ? -15.529 -6.237 15.255 1.00 91.31 186 ASN A N 1
ATOM 1500 C CA . ASN A 1 186 ? -16.821 -6.867 14.993 1.00 91.31 186 ASN A CA 1
ATOM 1501 C C . ASN A 1 186 ? -17.683 -6.913 16.262 1.00 91.31 186 ASN A C 1
ATOM 1503 O O . ASN A 1 186 ? -18.856 -6.554 16.216 1.00 91.31 186 ASN A O 1
ATOM 1507 N N . LYS A 1 187 ? -17.111 -7.298 17.409 1.00 90.25 187 LYS A N 1
ATOM 1508 C CA . LYS A 1 187 ? -17.858 -7.344 18.673 1.00 90.25 187 LYS A CA 1
ATOM 1509 C C . LYS A 1 187 ? -18.322 -5.957 19.132 1.00 90.25 187 LYS A C 1
ATOM 1511 O O . LYS A 1 187 ? -19.476 -5.803 19.515 1.00 90.25 187 LYS A O 1
ATOM 1516 N N . LEU A 1 188 ? -17.427 -4.974 19.114 1.00 90.75 188 LEU A N 1
ATOM 1517 C CA . LEU A 1 188 ? -17.657 -3.663 19.721 1.00 90.75 188 LEU A CA 1
ATOM 1518 C C . LEU A 1 188 ? -18.459 -2.711 18.828 1.00 90.75 188 LEU A C 1
ATOM 1520 O O . LEU A 1 188 ? -19.216 -1.899 19.338 1.00 90.75 188 LEU A O 1
ATOM 1524 N N . TYR A 1 189 ? -18.347 -2.833 17.507 1.00 87.38 189 TYR A N 1
ATOM 1525 C CA . TYR A 1 189 ? -19.029 -1.959 16.546 1.00 87.38 189 TYR A CA 1
ATOM 1526 C C . TYR A 1 189 ? -20.565 -2.099 16.560 1.00 87.38 189 TYR A C 1
ATOM 1528 O O . TYR A 1 189 ? -21.287 -1.267 16.017 1.00 87.38 189 TYR A O 1
ATOM 1536 N N . LEU A 1 190 ? -21.081 -3.177 17.157 1.00 83.94 190 LEU A N 1
ATOM 1537 C CA . LEU A 1 190 ? -22.519 -3.409 17.320 1.00 83.94 190 LEU A CA 1
ATOM 1538 C C . LEU A 1 190 ? -23.123 -2.637 18.504 1.00 83.94 190 LEU A C 1
ATOM 1540 O O . LEU A 1 190 ? -24.337 -2.657 18.680 1.00 83.94 190 LEU A O 1
ATOM 1544 N N . ILE A 1 191 ? -22.296 -1.997 19.334 1.00 83.56 191 ILE A N 1
ATOM 1545 C CA . ILE A 1 191 ? -22.741 -1.263 20.519 1.00 83.56 191 ILE A CA 1
ATOM 1546 C C . ILE A 1 191 ? -23.310 0.086 20.074 1.00 83.56 191 ILE A C 1
ATOM 1548 O O . ILE A 1 191 ? -22.651 0.828 19.359 1.00 83.56 191 ILE A O 1
ATOM 1552 N N . GLU A 1 192 ? -24.510 0.456 20.516 1.00 79.38 192 GLU A N 1
ATOM 1553 C CA . GLU A 1 192 ? -25.155 1.737 20.168 1.00 79.38 192 GLU A CA 1
ATOM 1554 C C . GLU A 1 192 ? -24.684 2.909 21.054 1.00 79.38 192 GLU A C 1
ATOM 1556 O O . GLU A 1 192 ? -25.462 3.776 21.443 1.00 79.38 192 GLU A O 1
ATOM 1561 N N . ASP A 1 193 ? -23.391 2.941 21.376 1.00 86.12 193 ASP A N 1
ATOM 1562 C CA . ASP A 1 193 ? -22.746 4.032 22.107 1.00 86.12 193 ASP A CA 1
ATOM 1563 C C . ASP A 1 193 ? -21.852 4.824 21.137 1.00 86.12 193 ASP A C 1
ATOM 1565 O O . ASP A 1 193 ? -20.807 4.317 20.713 1.00 86.12 193 ASP A O 1
ATOM 1569 N N . PRO A 1 194 ? -22.226 6.066 20.775 1.00 85.62 194 PRO A N 1
ATOM 1570 C CA . PRO A 1 194 ? -21.455 6.899 19.857 1.00 85.62 194 PRO A CA 1
ATOM 1571 C C . PRO A 1 194 ? -19.997 7.128 20.274 1.00 85.62 194 PRO A C 1
ATOM 1573 O O . PRO A 1 194 ? -19.116 7.152 19.412 1.00 85.62 194 PRO A O 1
ATOM 1576 N N . MET A 1 195 ? -19.716 7.275 21.576 1.00 86.44 195 MET A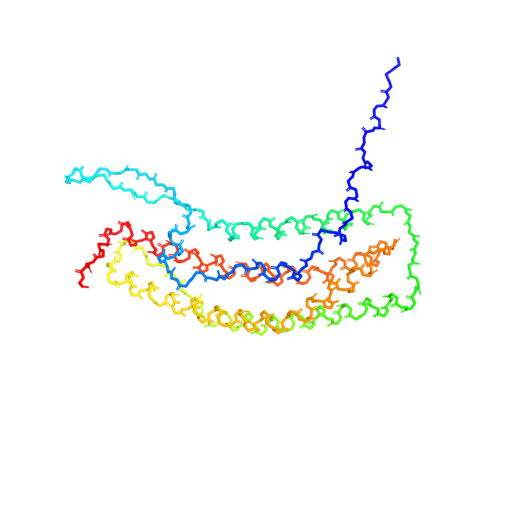 N 1
ATOM 1577 C CA . MET A 1 195 ? -18.350 7.503 22.059 1.00 86.44 195 MET A CA 1
ATOM 1578 C C . MET A 1 195 ? -17.506 6.240 21.911 1.00 86.44 195 MET A C 1
ATOM 1580 O O . MET A 1 195 ? -16.416 6.290 21.337 1.00 86.44 195 MET A O 1
ATOM 1584 N N . THR A 1 196 ? -18.032 5.107 22.380 1.00 88.62 196 THR A N 1
ATOM 1585 C CA . THR A 1 196 ? -17.365 3.806 22.242 1.00 88.62 196 THR A CA 1
ATOM 1586 C C . THR A 1 196 ? -17.158 3.454 20.768 1.00 88.62 196 THR A C 1
ATOM 1588 O O . THR A 1 196 ? -16.058 3.066 20.379 1.00 88.62 196 THR A O 1
ATOM 1591 N N . ASN A 1 197 ? -18.158 3.673 19.910 1.00 89.25 197 ASN A N 1
ATOM 1592 C CA . ASN A 1 197 ? -18.035 3.421 18.476 1.00 89.25 197 ASN A CA 1
ATOM 1593 C C . ASN A 1 197 ? -16.959 4.274 17.808 1.00 89.25 197 ASN A C 1
ATOM 1595 O O . ASN A 1 197 ? -16.199 3.749 17.001 1.00 89.25 197 ASN A O 1
ATOM 1599 N N . ASN A 1 198 ? -16.861 5.566 18.129 1.00 90.31 198 ASN A N 1
ATOM 1600 C CA . ASN A 1 198 ? -15.805 6.413 17.571 1.00 90.31 198 ASN A CA 1
ATOM 1601 C C . ASN A 1 198 ? -14.410 5.950 18.002 1.00 90.31 198 ASN A C 1
ATOM 1603 O O . ASN A 1 198 ? -13.485 5.969 17.195 1.00 90.31 198 ASN A O 1
ATOM 1607 N N . GLN A 1 199 ? -14.259 5.463 19.235 1.00 92.62 199 GLN A N 1
ATOM 1608 C CA . GLN A 1 199 ? -13.002 4.853 19.676 1.00 92.62 199 GLN A CA 1
ATOM 1609 C C . GLN A 1 199 ? -12.703 3.562 18.903 1.00 92.62 199 GLN A C 1
ATOM 1611 O O . GLN A 1 199 ? -11.599 3.388 18.402 1.00 92.62 199 GLN A O 1
ATOM 1616 N N . VAL A 1 200 ? -13.693 2.688 18.717 1.00 93.69 200 VAL A N 1
ATOM 1617 C CA . VAL A 1 200 ? -13.557 1.459 17.915 1.00 93.69 200 VAL A CA 1
ATOM 1618 C C . VAL A 1 200 ? -13.180 1.769 16.459 1.00 93.69 200 VAL A C 1
ATOM 1620 O O . VAL A 1 200 ? -12.329 1.089 15.884 1.00 93.69 200 VAL A O 1
ATOM 1623 N N . LEU A 1 201 ? -13.773 2.814 15.872 1.00 92.88 201 LEU A N 1
ATOM 1624 C CA . LEU A 1 201 ? -13.449 3.309 14.531 1.00 92.88 201 LEU A CA 1
ATOM 1625 C C . LEU A 1 201 ? -12.024 3.877 14.442 1.00 92.88 201 LEU A C 1
ATOM 1627 O O . LEU A 1 201 ? -11.325 3.647 13.458 1.00 92.88 201 LEU A O 1
ATOM 1631 N N . ASN A 1 202 ? -11.561 4.569 15.481 1.00 93.88 202 ASN A N 1
ATOM 1632 C CA . ASN A 1 202 ? -10.184 5.047 15.551 1.00 93.88 202 ASN A CA 1
ATOM 1633 C C . ASN A 1 202 ? -9.184 3.878 15.583 1.00 93.88 202 ASN A C 1
ATOM 1635 O O . ASN A 1 202 ? -8.208 3.860 14.834 1.00 93.88 202 ASN A O 1
ATOM 1639 N N . GLU A 1 203 ? -9.456 2.857 16.399 1.00 95.69 203 GLU A N 1
ATOM 1640 C CA . GLU A 1 203 ? -8.553 1.711 16.530 1.00 95.69 203 GLU A CA 1
ATOM 1641 C C . GLU A 1 203 ? -8.522 0.824 15.275 1.00 95.69 203 GLU A C 1
ATOM 1643 O O . GLU A 1 203 ? -7.472 0.275 14.937 1.00 95.69 203 GLU A O 1
ATOM 1648 N N . ILE A 1 204 ? -9.630 0.703 14.532 1.00 94.50 204 ILE A N 1
ATOM 1649 C CA . ILE A 1 204 ? -9.629 -0.012 13.244 1.00 94.50 204 ILE A CA 1
ATOM 1650 C C . ILE A 1 204 ? -8.944 0.789 12.121 1.00 94.50 204 ILE A C 1
ATOM 1652 O O . ILE A 1 204 ? -8.457 0.201 11.151 1.00 94.50 204 ILE A O 1
ATOM 1656 N N . GLY A 1 205 ? -8.837 2.113 12.272 1.00 94.50 205 GLY A N 1
ATOM 1657 C CA . GLY A 1 205 ? -8.055 2.976 11.385 1.00 94.50 205 GLY A CA 1
ATOM 1658 C C . GLY A 1 205 ? -6.558 2.648 11.397 1.00 94.50 205 GLY A C 1
ATOM 1659 O O . GLY A 1 205 ? -5.864 2.881 10.412 1.00 94.50 205 GLY A O 1
ATOM 1660 N N . VAL A 1 206 ? -6.051 2.025 12.465 1.00 96.88 206 VAL A N 1
ATOM 1661 C CA . VAL A 1 206 ? -4.633 1.660 12.590 1.00 96.88 206 VAL A CA 1
ATOM 1662 C C . VAL A 1 206 ? -4.197 0.604 11.559 1.00 96.88 206 VAL A C 1
ATOM 1664 O O . VAL A 1 206 ? -3.253 0.873 10.815 1.00 96.88 206 VAL A O 1
ATOM 1667 N N . PRO A 1 207 ? -4.863 -0.564 11.438 1.00 96.88 207 PRO A N 1
ATOM 1668 C CA . PRO A 1 207 ? -4.651 -1.482 10.319 1.00 96.88 207 PRO A CA 1
ATOM 1669 C C . PRO A 1 207 ? -4.713 -0.815 8.939 1.00 96.88 207 PRO A C 1
ATOM 1671 O O . PRO A 1 207 ? -3.888 -1.119 8.082 1.00 96.88 207 PRO A O 1
ATOM 1674 N N . LEU A 1 208 ? -5.663 0.100 8.714 1.00 96.31 208 LEU A N 1
ATOM 1675 C CA . LEU A 1 208 ? -5.795 0.786 7.425 1.00 96.31 208 LEU A CA 1
ATOM 1676 C C . LEU A 1 208 ? -4.625 1.721 7.134 1.00 96.31 208 LEU A C 1
ATOM 1678 O O . LEU A 1 208 ? -4.142 1.744 6.005 1.00 96.31 208 LEU A O 1
ATOM 1682 N N . GLN A 1 209 ? -4.142 2.448 8.140 1.00 96.88 209 GLN A N 1
ATOM 1683 C CA . GLN A 1 209 ? -2.968 3.303 8.007 1.00 96.88 209 GLN A CA 1
ATOM 1684 C C . GLN A 1 209 ? -1.729 2.482 7.624 1.00 96.88 209 GLN A C 1
ATOM 1686 O O . GLN A 1 209 ? -1.002 2.860 6.709 1.00 96.88 209 GLN A O 1
ATOM 1691 N N . ILE A 1 210 ? -1.535 1.317 8.250 1.00 98.00 210 ILE A N 1
ATOM 1692 C CA . ILE A 1 210 ? -0.456 0.381 7.895 1.00 98.00 210 ILE A CA 1
ATOM 1693 C C . ILE A 1 210 ? -0.573 -0.057 6.429 1.00 98.00 210 ILE A C 1
ATOM 1695 O O . ILE A 1 210 ? 0.406 -0.018 5.687 1.00 98.00 210 ILE A O 1
ATOM 1699 N N . LEU A 1 211 ? -1.772 -0.451 5.991 1.00 97.56 211 LEU A N 1
ATOM 1700 C CA . LEU A 1 211 ? -2.007 -0.875 4.607 1.00 97.56 211 LEU A CA 1
ATOM 1701 C C . LEU A 1 211 ? -1.804 0.266 3.601 1.00 97.56 211 LEU A C 1
ATOM 1703 O O . LEU A 1 211 ? -1.331 0.021 2.494 1.00 97.56 211 LEU A O 1
ATOM 1707 N N . ARG A 1 212 ? -2.126 1.505 3.983 1.00 96.50 212 ARG A N 1
ATOM 1708 C CA . ARG A 1 212 ? -1.894 2.705 3.173 1.00 96.50 212 ARG A CA 1
ATOM 1709 C C . ARG A 1 212 ? -0.406 3.016 3.028 1.00 96.50 212 ARG A C 1
ATOM 1711 O O . ARG A 1 212 ? 0.048 3.298 1.925 1.00 96.50 212 ARG A O 1
ATOM 1718 N N . GLU A 1 213 ? 0.362 2.924 4.109 1.00 96.50 213 GLU A N 1
ATOM 1719 C CA . GLU A 1 213 ? 1.822 3.077 4.056 1.00 96.50 213 GLU A CA 1
ATOM 1720 C C . GLU A 1 213 ? 2.468 1.973 3.210 1.00 96.50 213 GLU A C 1
ATOM 1722 O O . GLU A 1 213 ? 3.329 2.250 2.380 1.00 96.50 213 GLU A O 1
ATOM 1727 N N . TRP A 1 214 ? 1.997 0.730 3.343 1.00 96.69 214 TRP A N 1
ATOM 1728 C CA . TRP A 1 214 ? 2.433 -0.377 2.493 1.00 96.69 214 TRP A CA 1
ATOM 1729 C C . TRP A 1 214 ? 2.117 -0.112 1.015 1.00 96.69 214 TRP A C 1
ATOM 1731 O O . TRP A 1 214 ? 2.990 -0.264 0.161 1.00 96.69 214 TRP A O 1
ATOM 1741 N N . TYR A 1 215 ? 0.894 0.318 0.700 1.00 96.25 215 TYR A N 1
ATOM 1742 C CA . TYR A 1 215 ? 0.515 0.706 -0.659 1.00 96.25 215 TYR A CA 1
ATOM 1743 C C . TYR A 1 215 ? 1.420 1.808 -1.215 1.00 96.25 215 TYR A C 1
ATOM 1745 O O . TYR A 1 215 ? 1.864 1.701 -2.356 1.00 96.25 215 TYR A O 1
ATOM 1753 N N . SER A 1 216 ? 1.744 2.822 -0.409 1.00 94.62 216 SER A N 1
ATOM 1754 C CA . SER A 1 216 ? 2.658 3.894 -0.810 1.00 94.62 216 SER A CA 1
ATOM 1755 C C . SER A 1 216 ? 4.017 3.340 -1.243 1.00 94.62 216 SER A C 1
ATOM 1757 O O . SER A 1 216 ? 4.518 3.716 -2.299 1.00 94.62 216 SER A O 1
ATOM 1759 N N . GLU A 1 217 ? 4.592 2.401 -0.487 1.00 94.50 217 GLU A N 1
ATOM 1760 C CA . GLU A 1 217 ? 5.853 1.743 -0.860 1.00 94.50 217 GLU A CA 1
ATOM 1761 C C . GLU A 1 217 ? 5.741 0.979 -2.186 1.00 94.50 217 GLU A C 1
ATOM 1763 O O . GLU A 1 217 ? 6.625 1.073 -3.039 1.00 94.50 217 GLU A O 1
ATOM 1768 N N . VAL A 1 218 ? 4.640 0.248 -2.390 1.00 95.06 218 VAL A N 1
ATOM 1769 C CA . VAL A 1 218 ? 4.391 -0.480 -3.644 1.00 95.06 218 VAL A CA 1
ATOM 1770 C C . VAL A 1 218 ? 4.259 0.481 -4.820 1.00 95.06 218 VAL A C 1
ATOM 1772 O O . VAL A 1 218 ? 4.861 0.255 -5.870 1.00 95.06 218 VAL A O 1
ATOM 1775 N N . SER A 1 219 ? 3.504 1.562 -4.638 1.00 94.25 219 SER A N 1
ATOM 1776 C CA . SER A 1 219 ? 3.238 2.564 -5.665 1.00 94.25 219 SER A CA 1
ATOM 1777 C C . SER A 1 219 ? 4.510 3.304 -6.082 1.00 94.25 219 SER A C 1
ATOM 1779 O O . SER A 1 219 ? 4.794 3.394 -7.276 1.00 94.25 219 SER A O 1
ATOM 1781 N N . ILE A 1 220 ? 5.334 3.735 -5.118 1.00 94.00 220 ILE A N 1
ATOM 1782 C CA . ILE A 1 220 ? 6.608 4.424 -5.379 1.00 94.00 220 ILE A CA 1
ATOM 1783 C C . ILE A 1 220 ? 7.549 3.531 -6.191 1.00 94.00 220 ILE A C 1
ATOM 1785 O O . ILE A 1 220 ? 8.041 3.934 -7.246 1.00 94.00 220 ILE A O 1
ATOM 1789 N N . VAL A 1 221 ? 7.778 2.292 -5.743 1.00 95.00 221 VAL A N 1
ATOM 1790 C CA . VAL A 1 221 ? 8.709 1.394 -6.443 1.00 95.00 221 VAL A CA 1
ATOM 1791 C C . VAL A 1 221 ? 8.167 1.011 -7.820 1.00 95.00 221 VAL A C 1
ATOM 1793 O O . VAL A 1 221 ? 8.928 0.987 -8.787 1.00 95.00 221 VAL A O 1
ATOM 1796 N N . ASN A 1 222 ? 6.855 0.782 -7.943 1.00 95.19 222 ASN A N 1
ATOM 1797 C CA . ASN A 1 222 ? 6.218 0.560 -9.237 1.00 95.19 222 ASN A CA 1
ATOM 1798 C C . ASN A 1 222 ? 6.395 1.768 -10.174 1.00 95.19 222 ASN A C 1
ATOM 1800 O O . ASN A 1 222 ? 6.711 1.566 -11.342 1.00 95.19 222 ASN A O 1
ATOM 1804 N N . SER A 1 223 ? 6.246 3.000 -9.676 1.00 95.56 223 SER A N 1
ATOM 1805 C CA . SER A 1 223 ? 6.478 4.228 -10.452 1.00 95.56 223 SER A CA 1
ATOM 1806 C C . SER A 1 223 ? 7.886 4.253 -11.024 1.00 95.56 223 SER A C 1
ATOM 1808 O O . SER A 1 223 ? 8.060 4.324 -12.239 1.00 95.56 223 SER A O 1
ATOM 1810 N N . HIS A 1 224 ? 8.893 4.063 -10.167 1.00 96.00 224 HIS A N 1
ATOM 1811 C CA . HIS A 1 224 ? 10.291 4.052 -10.591 1.00 96.00 224 HIS A CA 1
ATOM 1812 C C . HIS A 1 224 ? 10.578 2.957 -11.628 1.00 96.00 224 HIS A C 1
ATOM 1814 O O . HIS A 1 224 ? 11.360 3.144 -12.564 1.00 96.00 224 HIS A O 1
ATOM 1820 N N . MET A 1 225 ? 9.934 1.799 -11.478 1.00 95.62 225 MET A N 1
ATOM 1821 C CA . MET A 1 225 ? 10.065 0.676 -12.399 1.00 95.62 225 MET A CA 1
ATOM 1822 C C . MET A 1 225 ? 9.447 0.968 -13.765 1.00 95.62 225 MET A C 1
ATOM 1824 O O . MET A 1 225 ? 10.091 0.729 -14.788 1.00 95.62 225 MET A O 1
ATOM 1828 N N . VAL A 1 226 ? 8.224 1.499 -13.793 1.00 95.56 226 VAL A N 1
ATOM 1829 C CA . VAL A 1 226 ? 7.546 1.871 -15.040 1.00 95.56 226 VAL A CA 1
ATOM 1830 C C . VAL A 1 226 ? 8.316 2.984 -15.745 1.00 95.56 226 VAL A C 1
ATOM 1832 O O . VAL A 1 226 ? 8.570 2.870 -16.941 1.00 95.56 226 VAL A O 1
ATOM 1835 N N . GLU A 1 227 ? 8.760 4.005 -15.014 1.00 95.69 227 GLU A N 1
ATOM 1836 C CA . GLU A 1 227 ? 9.566 5.108 -15.548 1.00 95.69 227 GLU A CA 1
ATOM 1837 C C . GLU A 1 227 ? 10.887 4.618 -16.142 1.00 95.69 227 GLU A C 1
ATOM 1839 O O . GLU A 1 227 ? 11.231 5.000 -17.255 1.00 95.69 227 GLU A O 1
ATOM 1844 N N . THR A 1 228 ? 11.577 3.682 -15.484 1.00 94.69 228 THR A N 1
ATOM 1845 C CA . THR A 1 228 ? 12.779 3.053 -16.056 1.00 94.69 228 THR A CA 1
ATOM 1846 C C . THR A 1 228 ? 12.468 2.323 -17.371 1.00 94.69 228 THR A C 1
ATOM 1848 O O . THR A 1 228 ? 13.225 2.423 -18.338 1.00 94.69 228 THR A O 1
ATOM 1851 N N . GLY A 1 229 ? 11.343 1.602 -17.438 1.00 94.06 229 GLY A N 1
ATOM 1852 C CA . GLY A 1 229 ? 10.882 0.958 -18.672 1.00 94.06 229 GLY A CA 1
ATOM 1853 C C . GLY A 1 229 ? 10.542 1.963 -19.780 1.00 94.06 229 GLY A C 1
ATOM 1854 O O . GLY A 1 229 ? 10.874 1.734 -20.944 1.00 94.06 229 GLY A O 1
ATOM 1855 N N . ILE A 1 230 ? 9.945 3.103 -19.420 1.00 94.31 230 ILE A N 1
ATOM 1856 C CA . ILE A 1 230 ? 9.668 4.211 -20.341 1.00 94.31 230 ILE A CA 1
ATOM 1857 C C . ILE A 1 230 ? 10.971 4.791 -20.889 1.00 94.31 230 ILE A C 1
ATOM 1859 O O . ILE A 1 230 ? 11.067 4.959 -22.104 1.00 94.31 230 ILE A O 1
ATOM 1863 N N . SER A 1 231 ? 11.973 5.038 -20.044 1.00 93.88 231 SER A N 1
ATOM 1864 C CA . SER A 1 231 ? 13.277 5.548 -20.480 1.00 93.88 231 SER A CA 1
ATOM 1865 C C . SER A 1 231 ? 13.950 4.602 -21.471 1.00 93.88 231 SER A C 1
ATOM 1867 O O . SER A 1 231 ? 14.408 5.048 -22.518 1.00 93.88 231 SER A O 1
ATOM 1869 N N . LEU A 1 232 ? 13.932 3.287 -21.215 1.00 92.69 232 LEU A N 1
ATOM 1870 C CA . LEU A 1 232 ? 14.463 2.291 -22.158 1.00 92.69 232 LEU A CA 1
ATOM 1871 C C . LEU A 1 232 ? 13.716 2.295 -23.499 1.00 92.69 232 LEU A C 1
ATOM 1873 O O . LEU A 1 232 ? 14.345 2.221 -24.555 1.00 92.69 232 LEU A O 1
ATOM 1877 N N . ASN A 1 233 ? 12.384 2.395 -23.469 1.00 90.62 233 ASN A N 1
ATOM 1878 C CA . ASN A 1 233 ? 11.575 2.493 -24.683 1.00 90.62 233 ASN A CA 1
ATOM 1879 C C . ASN A 1 233 ? 11.901 3.774 -25.466 1.00 90.62 233 ASN A C 1
ATOM 1881 O O . ASN A 1 233 ? 12.129 3.723 -26.672 1.00 90.62 233 ASN A O 1
ATOM 1885 N N . ASN A 1 234 ? 11.941 4.918 -24.781 1.00 89.06 234 ASN A N 1
ATOM 1886 C CA . ASN A 1 234 ? 12.140 6.235 -25.383 1.00 89.06 234 ASN A CA 1
ATOM 1887 C C . ASN A 1 234 ? 13.575 6.467 -25.877 1.00 89.06 234 ASN A C 1
ATOM 1889 O O . ASN A 1 234 ? 13.756 7.221 -26.830 1.00 89.06 234 ASN A O 1
ATOM 1893 N N . ALA A 1 235 ? 14.564 5.800 -25.278 1.00 86.75 235 ALA A N 1
ATOM 1894 C CA . ALA A 1 235 ? 15.954 5.778 -25.732 1.00 86.75 235 ALA A CA 1
ATOM 1895 C C . ALA A 1 235 ? 16.201 4.789 -26.891 1.00 86.75 235 ALA A C 1
ATOM 1897 O O . ALA A 1 235 ? 17.340 4.611 -27.315 1.00 86.75 235 ALA A O 1
ATOM 1898 N N . PHE A 1 236 ? 15.155 4.133 -27.415 1.00 86.31 236 PHE A N 1
ATOM 1899 C CA . PHE A 1 236 ? 15.255 3.130 -28.483 1.00 86.31 236 PHE A CA 1
ATOM 1900 C C . PHE A 1 236 ? 16.208 1.978 -28.144 1.00 86.31 236 PHE A C 1
ATOM 1902 O O . PHE A 1 236 ? 16.882 1.429 -29.021 1.00 86.31 236 PHE A O 1
ATOM 1909 N N . CYS A 1 237 ? 16.262 1.587 -26.870 1.00 83.62 237 CYS A N 1
ATOM 1910 C CA . CYS A 1 237 ? 17.125 0.506 -26.429 1.00 83.62 237 CYS A CA 1
ATOM 1911 C C . CYS A 1 237 ? 16.619 -0.822 -26.991 1.00 83.62 237 CYS A C 1
ATOM 1913 O O . CYS A 1 237 ? 15.699 -1.440 -26.456 1.00 83.62 237 CYS A O 1
ATOM 1915 N N . MET A 1 238 ? 17.225 -1.269 -28.092 1.00 64.44 238 MET A N 1
ATOM 1916 C CA . MET A 1 238 ? 16.963 -2.593 -28.640 1.00 64.44 238 MET A CA 1
ATOM 1917 C C . MET A 1 238 ? 17.430 -3.640 -27.625 1.00 64.44 238 MET A C 1
ATOM 1919 O O . MET A 1 238 ? 18.543 -3.555 -27.096 1.00 64.44 238 MET A O 1
ATOM 1923 N N . MET A 1 239 ? 16.600 -4.652 -27.350 1.00 52.88 239 MET A N 1
ATOM 1924 C CA . MET A 1 239 ? 17.126 -5.873 -26.751 1.00 52.88 239 MET A CA 1
ATOM 1925 C C . MET A 1 239 ? 18.089 -6.459 -27.778 1.00 52.88 239 MET A C 1
ATOM 1927 O O . MET A 1 239 ? 17.655 -7.015 -28.780 1.00 52.88 239 MET A O 1
ATOM 1931 N N . ASN A 1 240 ? 19.392 -6.283 -27.569 1.00 39.69 240 ASN A N 1
ATOM 1932 C CA . ASN A 1 240 ? 20.376 -7.047 -28.316 1.00 39.69 240 ASN A CA 1
ATOM 1933 C C . ASN A 1 240 ? 20.112 -8.523 -27.997 1.00 39.69 240 ASN A C 1
ATOM 1935 O O . ASN A 1 240 ? 20.463 -8.985 -26.911 1.00 39.69 240 ASN A O 1
ATOM 1939 N N . GLU A 1 241 ? 19.445 -9.227 -28.912 1.00 31.78 241 GLU A N 1
ATOM 1940 C CA . GLU A 1 241 ? 19.430 -10.684 -28.945 1.00 31.78 241 GLU A CA 1
ATOM 1941 C C . GLU A 1 241 ? 20.893 -11.136 -29.030 1.00 31.78 241 GLU A C 1
ATOM 1943 O O . GLU A 1 241 ? 21.587 -10.900 -30.023 1.00 31.78 241 GLU A O 1
ATOM 1948 N N . LYS A 1 242 ? 21.386 -11.714 -27.940 1.00 32.12 242 LYS A N 1
ATOM 1949 C CA . LYS A 1 242 ? 22.567 -12.566 -27.929 1.00 32.12 242 LYS A CA 1
ATOM 1950 C C . LYS A 1 242 ? 22.185 -13.879 -27.282 1.00 32.12 242 LYS A C 1
ATOM 1952 O O . LYS A 1 242 ? 21.536 -13.818 -26.213 1.00 32.12 242 LYS A O 1
#

Radius of gyration: 24.01 Å; chains: 1; bounding box: 75×34×74 Å

Foldseek 3Di:
DDDDPPDDPDPPPPPVLVVDALLVLLVLQDAFDLFLVRLQVQKAFDWDWDQDPVRDTATATDDIHGGPSLVVSVVSLVVNVVVLVVLLVVLVPDPDADDDPDPVLVVLLVVLQVLLVVLVVLLVVLLVVLCVLCVPQAQDALVDDLVVLVVSRVSLSVSSVSNSVSSVVSSVVSSVSSVSLSVSLSVQCPDPHSVSNNSNSVSNVSSSVSSVVSSVSSVVSSVRSNNSVSRCSVNVPDPPDD